Protein AF-A0A0K2AVU0-F1 (afdb_monomer)

Radius of gyration: 17.4 Å; Cα contacts (8 Å, |Δi|>4): 287; chains: 1; bounding box: 51×50×39 Å

Mean predicted aligned error: 11.3 Å

pLDDT: mean 70.61, std 18.14, range [23.98, 93.38]

Sequence (186 aa):
MPIPLHVLALHAIKDVVTVTTGELEWSCSDPLDPDARAQLPWGPGVYVWSSRLTHQVLYIGKASGKNGLRSRLSAQELRWVREGHEAVEAGADEAYMADHWESFSRVMVARDAVVWWAPTADAAAARQWERNLLQRAIRETTTVPIVNGGAWWNRSAFWAAARSWAQAAAGRAAARRRADDLAQAA

Foldseek 3Di:
DDDPPPPQFLDAPCVLDVVCPVVWDKDKAQLQPPCSLVPFDQAKWKKFKAQPVRNQTQEIAIDQDNRHPSCVCVVDPSPLLNVLQVVVVVVDDPVNCVVPDDPNSVVCNVRSIIMMMTHDPHSVRRVVVSVVSQLVCLLQGLDHRNDYHDDPPPDVVCPVVSNVVSPVSVVVNVVVVVVVVVVVVD

Secondary structure (DSSP, 8-state):
-PPPTT------HHHHHHTTBTTB--EEE-TT-TTHHHHS-SS-EEEEEEETTT--EEEEEEE-STTHHHHHIIIIIHHHHHHHHHHHHTT--HHHHHHHS-HHHHHHHHTTEEEEEEE-SSHHHHHHHHHHHHHHHHHHH-S--SEE-SSSSSSTHHHHHHHHHHHHHHHHHHHHHHHHHHHH--

Organism: Streptomyces ambofaciens (strain ATCC 23877 / 3486 / DSM 40053 / JCM 4204 / NBRC 12836 / NRRL B-2516) (NCBI:txid278992)

Solvent-accessible surface area (backbone atoms only — not comparable to full-atom values): 10015 Å² total; per-residue (Å²): 132,86,79,71,87,83,76,75,65,79,29,48,46,60,64,61,50,60,78,36,55,91,82,43,70,75,47,77,36,47,43,80,43,91,56,36,60,76,71,42,51,88,38,21,8,31,37,36,33,21,20,65,85,58,25,28,59,37,27,56,32,57,16,54,58,101,54,8,34,25,46,58,42,51,73,46,56,37,54,48,28,29,58,41,47,55,40,47,75,73,65,56,48,74,66,58,51,60,77,75,43,57,74,62,39,48,54,36,38,79,40,51,42,30,38,36,35,25,71,34,97,36,41,66,51,8,55,52,47,33,52,51,50,51,53,45,41,20,40,74,42,34,44,75,50,78,42,80,67,68,82,80,66,87,46,79,79,45,55,61,55,50,51,51,48,16,50,54,25,30,55,53,42,57,53,46,53,55,50,51,55,54,63,74,75,107

Structure (mmCIF, N/CA/C/O backbone):
data_AF-A0A0K2AVU0-F1
#
_entry.id   AF-A0A0K2AVU0-F1
#
loop_
_atom_site.group_PDB
_atom_site.id
_atom_site.type_symbol
_atom_site.label_atom_id
_atom_site.label_alt_id
_atom_site.label_comp_id
_atom_site.label_asym_id
_atom_site.label_entity_id
_atom_site.label_seq_id
_atom_site.pdbx_PDB_ins_code
_atom_site.Cartn_x
_atom_site.Cartn_y
_atom_site.Cartn_z
_atom_site.occupancy
_atom_site.B_iso_or_equiv
_atom_site.auth_seq_id
_atom_site.auth_comp_id
_atom_site.auth_asym_id
_atom_site.auth_atom_id
_atom_site.pdbx_PDB_model_num
ATOM 1 N N . MET A 1 1 ? 5.694 -34.421 2.310 1.00 26.94 1 MET A N 1
ATOM 2 C CA . MET A 1 1 ? 5.007 -33.937 1.092 1.00 26.94 1 MET A CA 1
ATOM 3 C C . MET A 1 1 ? 5.165 -32.427 1.023 1.00 26.94 1 MET A C 1
ATOM 5 O O . MET A 1 1 ? 4.922 -31.792 2.045 1.00 26.94 1 MET A O 1
ATOM 9 N N . PRO A 1 2 ? 5.637 -31.853 -0.096 1.00 27.27 2 PRO A N 1
ATOM 10 C CA . PRO A 1 2 ? 5.811 -30.411 -0.207 1.00 27.27 2 PRO A CA 1
ATOM 11 C C . PRO A 1 2 ? 4.429 -29.758 -0.290 1.00 27.27 2 PRO A C 1
ATOM 13 O O . PRO A 1 2 ? 3.583 -30.191 -1.066 1.00 27.27 2 PRO A O 1
ATOM 16 N N . ILE A 1 3 ? 4.185 -28.749 0.544 1.00 23.98 3 ILE A N 1
ATOM 17 C CA . ILE A 1 3 ? 2.967 -27.940 0.470 1.00 23.98 3 ILE A CA 1
ATOM 18 C C . ILE A 1 3 ? 3.076 -27.127 -0.827 1.00 23.98 3 ILE A C 1
ATOM 20 O O . ILE A 1 3 ? 4.012 -26.330 -0.941 1.00 23.98 3 ILE A O 1
ATOM 24 N N . PRO A 1 4 ? 2.185 -27.313 -1.816 1.00 25.56 4 PRO A N 1
ATOM 25 C CA . PRO A 1 4 ? 2.201 -26.486 -3.009 1.00 25.56 4 PRO A CA 1
ATOM 26 C C . PRO A 1 4 ? 1.945 -25.036 -2.585 1.00 25.56 4 PRO A C 1
ATOM 28 O O . PRO A 1 4 ? 0.904 -24.722 -2.013 1.00 25.56 4 PRO A O 1
ATOM 31 N N . LEU A 1 5 ? 2.889 -24.142 -2.887 1.00 30.84 5 LEU A N 1
ATOM 32 C CA . LEU A 1 5 ? 2.861 -22.696 -2.596 1.00 30.84 5 LEU A CA 1
ATOM 33 C C . LEU A 1 5 ? 1.691 -21.922 -3.252 1.00 30.84 5 LEU A C 1
ATOM 35 O O . LEU A 1 5 ? 1.657 -20.698 -3.205 1.00 30.84 5 LEU A O 1
ATOM 39 N N . HIS A 1 6 ? 0.735 -22.623 -3.864 1.00 27.16 6 HIS A N 1
ATOM 40 C CA . HIS A 1 6 ? -0.289 -22.068 -4.751 1.00 27.16 6 HIS A CA 1
ATOM 41 C C . HIS A 1 6 ? -1.674 -21.967 -4.092 1.00 27.16 6 HIS A C 1
ATOM 43 O O . HIS A 1 6 ? -2.627 -21.539 -4.730 1.00 27.16 6 HIS A O 1
ATOM 49 N N . VAL A 1 7 ? -1.796 -22.303 -2.803 1.00 32.56 7 VAL A N 1
ATOM 50 C CA . VAL A 1 7 ? -3.038 -22.117 -2.033 1.00 32.56 7 VAL A CA 1
ATOM 51 C C . VAL A 1 7 ? -2.737 -21.324 -0.761 1.00 32.56 7 VAL A C 1
ATOM 53 O O . VAL A 1 7 ? -2.891 -21.803 0.357 1.00 32.56 7 VAL A O 1
ATOM 56 N N . LEU A 1 8 ? -2.247 -20.095 -0.922 1.00 37.56 8 LEU A N 1
ATOM 57 C CA . LEU A 1 8 ? -2.143 -19.132 0.177 1.00 37.56 8 LEU A CA 1
ATOM 58 C C . LEU A 1 8 ? -3.193 -18.045 -0.016 1.00 37.56 8 LEU A C 1
ATOM 60 O O . LEU A 1 8 ? -2.922 -16.963 -0.521 1.00 37.56 8 LEU A O 1
ATOM 64 N N . ALA A 1 9 ? -4.408 -18.431 0.366 1.00 43.59 9 ALA A N 1
ATOM 65 C CA . ALA A 1 9 ? -5.482 -17.601 0.883 1.00 43.59 9 ALA A CA 1
ATOM 66 C C . ALA A 1 9 ? -5.596 -16.182 0.285 1.00 43.59 9 ALA A C 1
ATOM 68 O O . ALA A 1 9 ? -5.051 -15.210 0.814 1.00 43.59 9 ALA A O 1
ATOM 69 N N . LEU A 1 10 ? -6.364 -16.089 -0.805 1.00 45.84 10 LEU A N 1
ATOM 70 C CA . LEU A 1 10 ? -6.952 -14.844 -1.297 1.00 45.84 10 LEU A CA 1
ATOM 71 C C . LEU A 1 10 ? -7.710 -14.170 -0.149 1.00 45.84 10 LEU A C 1
ATOM 73 O O . LEU A 1 10 ? -8.676 -14.726 0.368 1.00 45.84 10 LEU A O 1
ATOM 77 N N . HIS A 1 11 ? -7.270 -12.986 0.253 1.00 59.97 11 HIS A N 1
ATOM 78 C CA . HIS A 1 11 ? -7.973 -12.174 1.237 1.00 59.97 11 HIS A CA 1
ATOM 79 C C . HIS A 1 11 ? -7.940 -10.729 0.801 1.00 59.97 11 HIS A C 1
ATOM 81 O O . HIS A 1 11 ? -6.888 -10.231 0.408 1.00 59.97 11 HIS A O 1
ATOM 87 N N . ALA A 1 12 ? -9.092 -10.073 0.861 1.00 63.88 12 ALA A N 1
ATOM 88 C CA . ALA A 1 12 ? -9.264 -8.803 0.201 1.00 63.88 12 ALA A CA 1
ATOM 89 C C . ALA A 1 12 ? -8.833 -7.647 1.101 1.00 63.88 12 ALA A C 1
ATOM 91 O O . ALA A 1 12 ? -9.276 -7.520 2.239 1.00 63.88 12 ALA A O 1
ATOM 92 N N . ILE A 1 13 ? -8.059 -6.722 0.541 1.00 71.19 13 ILE A N 1
ATOM 93 C CA . ILE A 1 13 ? -7.844 -5.381 1.089 1.00 71.19 13 ILE A CA 1
ATOM 94 C C . ILE A 1 13 ? -9.166 -4.695 1.462 1.00 71.19 13 ILE A C 1
ATOM 96 O O . ILE A 1 13 ? -9.207 -3.928 2.419 1.00 71.19 13 ILE A O 1
ATOM 100 N N . LYS A 1 14 ? -10.263 -5.049 0.775 1.00 68.19 14 LYS A N 1
ATOM 101 C CA . LYS A 1 14 ? -11.629 -4.642 1.115 1.00 68.19 14 LYS A CA 1
ATOM 102 C C . LYS A 1 14 ? -11.987 -4.972 2.565 1.00 68.19 14 LYS A C 1
ATOM 104 O O . LYS A 1 14 ? -12.497 -4.098 3.241 1.00 68.19 14 LYS A O 1
ATOM 109 N N . ASP A 1 15 ? -11.630 -6.138 3.099 1.00 67.31 15 ASP A N 1
ATOM 110 C CA . ASP A 1 15 ? -11.948 -6.490 4.493 1.00 67.31 15 ASP A CA 1
ATOM 111 C C . ASP A 1 15 ? -11.179 -5.607 5.492 1.00 67.31 15 ASP A C 1
ATOM 113 O O . ASP A 1 15 ? -11.680 -5.246 6.554 1.00 67.31 15 ASP A O 1
ATOM 117 N N . VAL A 1 16 ? -9.956 -5.198 5.151 1.00 67.50 16 VAL A N 1
ATOM 118 C CA . VAL A 1 16 ? -9.157 -4.299 5.998 1.00 67.50 16 VAL A CA 1
ATOM 119 C C . VAL A 1 16 ? -9.677 -2.858 5.916 1.00 67.50 16 VAL A C 1
ATOM 121 O O . VAL A 1 16 ? -9.813 -2.186 6.944 1.00 67.50 16 VAL A O 1
ATOM 124 N N . VAL A 1 17 ? -10.003 -2.395 4.707 1.00 70.38 17 VAL A N 1
ATOM 125 C CA . VAL A 1 17 ? -10.484 -1.035 4.423 1.00 70.38 17 VAL A CA 1
ATOM 126 C C . VAL A 1 17 ? -11.920 -0.838 4.916 1.00 70.38 17 VAL A C 1
ATOM 128 O O . VAL A 1 17 ? -12.181 0.091 5.678 1.00 70.38 17 VAL A O 1
ATOM 131 N N . THR A 1 18 ? -12.850 -1.733 4.577 1.00 68.38 18 THR A N 1
ATOM 132 C CA . THR A 1 18 ? -14.271 -1.645 4.954 1.00 68.38 18 THR A CA 1
ATOM 133 C C . THR A 1 18 ? -14.454 -1.623 6.469 1.00 68.38 18 THR A C 1
ATOM 135 O O . THR A 1 18 ? -15.204 -0.803 6.985 1.00 68.38 18 THR A O 1
ATOM 138 N N . VAL A 1 19 ? -13.714 -2.441 7.221 1.00 64.44 19 VAL A N 1
ATOM 139 C CA . VAL A 1 19 ? -13.859 -2.499 8.689 1.00 64.44 19 VAL A CA 1
ATOM 140 C C . VAL A 1 19 ? -13.171 -1.309 9.388 1.00 64.44 19 VAL A C 1
ATOM 142 O O . VAL A 1 19 ? -13.307 -1.132 10.596 1.00 64.44 19 VAL A O 1
ATOM 145 N N . THR A 1 20 ? -12.389 -0.498 8.673 1.00 69.75 20 THR A N 1
ATOM 146 C CA . THR A 1 20 ? -11.842 0.777 9.188 1.00 69.75 20 THR A CA 1
ATOM 147 C C . THR A 1 20 ? -12.525 2.001 8.578 1.00 69.75 20 THR A C 1
ATOM 149 O O . THR A 1 20 ? -12.157 3.135 8.885 1.00 69.75 20 THR A O 1
ATOM 152 N N . THR A 1 21 ? -13.536 1.788 7.732 1.00 63.88 21 THR A N 1
ATOM 153 C CA . THR A 1 21 ? -14.297 2.869 7.109 1.00 63.88 21 THR A CA 1
ATOM 154 C C . THR A 1 21 ? -15.079 3.618 8.189 1.00 63.88 21 THR A C 1
ATOM 156 O O . THR A 1 21 ? -15.767 3.001 8.998 1.00 63.88 21 THR A O 1
ATOM 159 N N . GLY A 1 22 ? -14.931 4.944 8.224 1.00 64.69 22 GLY A N 1
ATOM 160 C CA . GLY A 1 22 ? -15.465 5.812 9.283 1.00 64.69 22 GLY A CA 1
ATOM 161 C C . GLY A 1 22 ? -14.443 6.194 10.362 1.00 64.69 22 GLY A C 1
ATOM 162 O O . GLY A 1 22 ? -14.631 7.201 11.035 1.00 64.69 22 GLY A O 1
ATOM 163 N N . GLU A 1 23 ? -13.337 5.452 10.484 1.00 78.31 23 GLU A N 1
ATOM 164 C CA . GLU A 1 23 ? -12.194 5.811 11.344 1.00 78.31 23 GLU A CA 1
ATOM 165 C C . GLU A 1 23 ? -10.996 6.328 10.531 1.00 78.31 23 GLU A C 1
ATOM 167 O O . GLU A 1 23 ? -10.223 7.158 11.011 1.00 78.31 23 GLU A O 1
ATOM 172 N N . LEU A 1 24 ? -10.847 5.842 9.295 1.00 83.12 24 LEU A N 1
ATOM 173 C CA . LEU A 1 24 ? -9.848 6.285 8.329 1.00 83.12 24 LEU A CA 1
ATOM 174 C C . LEU A 1 24 ? -10.499 6.536 6.966 1.00 83.12 24 LEU A C 1
ATOM 176 O O . LEU A 1 24 ? -11.278 5.717 6.472 1.00 83.12 24 LEU A O 1
ATOM 180 N N . GLU A 1 25 ? -10.128 7.652 6.342 1.00 88.25 25 GLU A N 1
ATOM 181 C CA . GLU A 1 25 ? -10.467 7.951 4.952 1.00 88.25 25 GLU A CA 1
ATOM 182 C C . GLU A 1 25 ? -9.377 7.394 4.038 1.00 88.25 25 GLU A C 1
ATOM 184 O O . GLU A 1 25 ? -8.253 7.900 3.986 1.00 88.25 25 GLU A O 1
ATOM 189 N N . TRP A 1 26 ? -9.708 6.306 3.347 1.00 90.56 26 TRP A N 1
ATOM 190 C CA . TRP A 1 26 ? -8.782 5.609 2.466 1.00 90.56 26 TRP A CA 1
ATOM 191 C C . TRP A 1 26 ? -8.831 6.163 1.048 1.00 90.56 26 TRP A C 1
ATOM 193 O O . TRP A 1 26 ? -9.897 6.358 0.471 1.00 90.56 26 TRP A O 1
ATOM 203 N N . SER A 1 27 ? -7.653 6.338 0.466 1.00 92.19 27 SER A N 1
ATOM 204 C CA . SER A 1 27 ? -7.441 6.622 -0.950 1.00 92.19 27 SER A CA 1
ATOM 205 C C . SER A 1 27 ? -6.570 5.532 -1.565 1.00 92.19 27 SER A C 1
ATOM 207 O O . SER A 1 27 ? -5.794 4.881 -0.866 1.00 92.19 27 SER A O 1
ATOM 209 N N . CYS A 1 28 ? -6.702 5.319 -2.871 1.00 92.00 28 CYS A N 1
ATOM 210 C CA . CYS A 1 28 ? -5.888 4.369 -3.622 1.00 92.00 28 CYS A CA 1
ATOM 211 C C . CYS A 1 28 ? -5.047 5.132 -4.639 1.00 92.00 28 CYS A C 1
ATOM 213 O O . CYS A 1 28 ? -5.569 5.996 -5.338 1.00 92.00 28 CYS A O 1
ATOM 215 N N . SER A 1 29 ? -3.771 4.782 -4.739 1.00 91.75 29 SER A N 1
ATOM 216 C CA . SER A 1 29 ? -2.882 5.277 -5.782 1.00 91.75 29 SER A CA 1
ATOM 217 C C . SER A 1 29 ? -2.325 4.104 -6.574 1.00 91.75 29 SER A C 1
ATOM 219 O O . SER A 1 29 ? -1.843 3.112 -6.016 1.00 91.75 29 SER A O 1
ATOM 221 N N . ASP A 1 30 ? -2.414 4.236 -7.890 1.00 91.81 30 ASP A N 1
ATOM 222 C CA . ASP A 1 30 ? -1.833 3.309 -8.845 1.00 91.81 30 ASP A CA 1
ATOM 223 C C . ASP A 1 30 ? -0.370 3.704 -9.095 1.00 91.81 30 ASP A C 1
ATOM 225 O O . ASP A 1 30 ? -0.128 4.846 -9.475 1.00 91.81 30 ASP A O 1
ATOM 229 N N . PRO A 1 31 ? 0.630 2.830 -8.894 1.00 90.06 31 PRO A N 1
ATOM 230 C CA . PRO A 1 31 ? 2.019 3.170 -9.206 1.00 90.06 31 PRO A CA 1
ATOM 231 C C . PRO A 1 31 ? 2.244 3.576 -10.667 1.00 90.06 31 PRO A C 1
ATOM 233 O O . PRO A 1 31 ? 3.187 4.319 -10.945 1.00 90.06 31 PRO A O 1
ATOM 236 N N . LEU A 1 32 ? 1.388 3.107 -11.580 1.00 89.06 32 LEU A N 1
ATOM 237 C CA . LEU A 1 32 ? 1.451 3.420 -13.008 1.00 89.06 32 LEU A CA 1
ATOM 238 C C . LEU A 1 32 ? 0.808 4.768 -13.357 1.00 89.06 32 LEU A C 1
ATOM 240 O O . LEU A 1 32 ? 1.027 5.281 -14.451 1.00 89.06 32 LEU A O 1
ATOM 244 N N . ASP A 1 33 ? 0.048 5.369 -12.438 1.00 90.00 33 ASP A N 1
ATOM 245 C CA . ASP A 1 33 ? -0.502 6.707 -12.628 1.00 90.00 33 ASP A CA 1
ATOM 246 C C . ASP A 1 33 ? 0.622 7.757 -12.464 1.00 90.00 33 ASP A C 1
ATOM 248 O O . ASP A 1 33 ? 1.245 7.842 -11.394 1.00 90.00 33 ASP A O 1
ATOM 252 N N . PRO A 1 34 ? 0.909 8.579 -13.495 1.00 84.38 34 PRO A N 1
ATOM 253 C CA . PRO A 1 34 ? 1.938 9.616 -13.415 1.00 84.38 34 PRO A CA 1
ATOM 254 C C . PRO A 1 34 ? 1.674 10.635 -12.294 1.00 84.38 34 PRO A C 1
ATOM 256 O O . PRO A 1 34 ? 2.626 11.187 -11.729 1.00 84.38 34 PRO A O 1
ATOM 259 N N . ASP A 1 35 ? 0.410 10.826 -11.908 1.00 87.75 35 ASP A N 1
ATOM 260 C CA . ASP A 1 35 ? -0.021 11.771 -10.881 1.00 87.75 35 ASP A CA 1
ATOM 261 C C . ASP A 1 35 ? -0.134 11.148 -9.482 1.00 87.75 35 ASP A C 1
ATOM 263 O O . ASP A 1 35 ? -0.348 11.870 -8.500 1.00 87.75 35 ASP A O 1
ATOM 267 N N . ALA A 1 36 ? 0.105 9.840 -9.328 1.00 88.69 36 ALA A N 1
ATOM 268 C CA . ALA A 1 36 ? 0.019 9.127 -8.047 1.00 88.69 36 ALA A CA 1
ATOM 269 C C . ALA A 1 36 ? 0.806 9.817 -6.923 1.00 88.69 36 ALA A C 1
ATOM 271 O O . ALA A 1 36 ? 0.361 9.927 -5.779 1.00 88.69 36 ALA A O 1
ATOM 272 N N . ARG A 1 37 ? 1.986 10.355 -7.247 1.00 86.81 37 ARG A N 1
ATOM 273 C CA . ARG A 1 37 ? 2.805 11.112 -6.292 1.00 86.81 37 ARG A CA 1
ATOM 274 C C . ARG A 1 37 ? 2.133 12.410 -5.840 1.00 86.81 37 ARG A C 1
ATOM 276 O O . ARG A 1 37 ? 2.280 12.795 -4.677 1.00 86.81 37 ARG A O 1
ATOM 283 N N . ALA A 1 38 ? 1.473 13.113 -6.754 1.00 87.25 38 ALA A N 1
ATOM 284 C CA . ALA A 1 38 ? 0.836 14.397 -6.487 1.00 87.25 38 ALA A CA 1
ATOM 285 C C . ALA A 1 38 ? -0.420 14.246 -5.616 1.00 87.25 38 ALA A C 1
ATOM 287 O O . ALA A 1 38 ? -0.743 15.164 -4.863 1.00 87.25 38 ALA A O 1
ATOM 288 N N . GLN A 1 39 ? -1.065 13.079 -5.649 1.00 89.00 39 GLN A N 1
ATOM 289 C CA . GLN A 1 39 ? -2.234 12.752 -4.826 1.00 89.00 39 GLN A CA 1
ATOM 290 C C . GLN A 1 39 ? -1.878 12.533 -3.347 1.00 89.00 39 GLN A C 1
ATOM 292 O O . GLN A 1 39 ? -2.706 12.741 -2.463 1.00 89.00 39 GLN A O 1
ATOM 297 N N . LEU A 1 40 ? -0.632 12.148 -3.049 1.00 90.56 40 LEU A N 1
ATOM 298 C CA . LEU A 1 40 ? -0.222 11.821 -1.685 1.00 90.56 40 LEU A CA 1
ATOM 299 C C . LEU A 1 40 ? -0.125 13.062 -0.784 1.00 90.56 40 LEU A C 1
ATOM 301 O O . LEU A 1 40 ? 0.467 14.065 -1.192 1.00 90.56 40 LEU A O 1
ATOM 305 N N . PRO A 1 41 ? -0.589 13.005 0.472 1.00 90.00 41 PRO A N 1
ATOM 306 C CA . PRO A 1 41 ? -0.559 14.146 1.378 1.00 90.00 41 PRO A CA 1
ATOM 307 C C . PRO A 1 41 ? 0.829 14.365 2.001 1.00 90.00 41 PRO A C 1
ATOM 309 O O . PRO A 1 41 ? 1.591 13.425 2.262 1.00 90.00 41 PRO A O 1
ATOM 312 N N . TRP A 1 42 ? 1.138 15.625 2.316 1.00 89.81 42 TRP A N 1
ATOM 313 C CA . TRP A 1 42 ? 2.309 16.033 3.107 1.00 89.81 42 TRP A CA 1
ATOM 314 C C . TRP A 1 42 ? 2.046 15.897 4.613 1.00 89.81 42 TRP A C 1
ATOM 316 O O . TRP A 1 42 ? 2.158 16.853 5.373 1.00 89.81 42 TRP A O 1
ATOM 326 N N . GLY A 1 43 ? 1.655 14.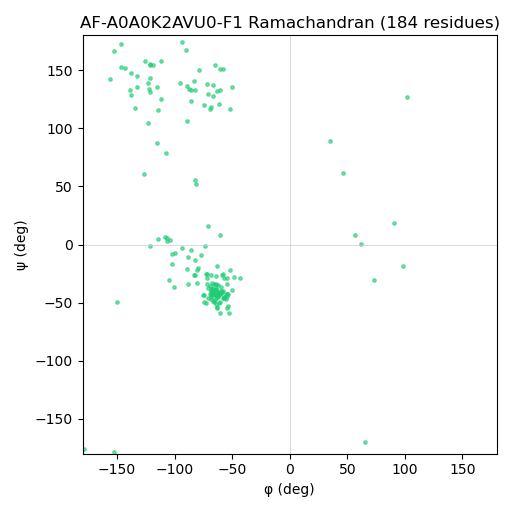706 5.055 1.00 90.25 43 GLY A N 1
ATOM 327 C CA . GLY A 1 43 ? 1.275 14.467 6.445 1.00 90.25 43 GLY A CA 1
ATOM 328 C C . GLY A 1 43 ? 1.500 13.022 6.868 1.00 90.25 43 GLY A C 1
ATOM 329 O O . GLY A 1 43 ? 1.762 12.167 6.014 1.00 90.25 43 GLY A O 1
ATOM 330 N N . PRO A 1 44 ? 1.459 12.737 8.178 1.00 93.38 44 PRO A N 1
ATOM 331 C CA . PRO A 1 44 ? 1.588 11.377 8.659 1.00 93.38 44 PRO A CA 1
ATOM 332 C C . PRO A 1 44 ? 0.410 10.521 8.194 1.00 93.38 44 PRO A C 1
ATOM 334 O O . PRO A 1 44 ? -0.685 11.018 7.938 1.00 93.38 44 PRO A O 1
ATOM 337 N N . GLY A 1 45 ? 0.641 9.218 8.099 1.00 92.75 45 GLY A N 1
ATOM 338 C CA . GLY A 1 45 ? -0.412 8.290 7.723 1.00 92.75 45 GLY A CA 1
ATOM 339 C C . GLY A 1 45 ? 0.042 6.845 7.701 1.00 92.75 45 GLY A C 1
ATOM 340 O O . GLY A 1 45 ? 1.183 6.518 8.044 1.00 92.75 45 GLY A O 1
ATOM 341 N N . VAL A 1 46 ? -0.867 5.982 7.280 1.00 90.94 46 VAL A N 1
ATOM 342 C CA . VAL A 1 46 ? -0.636 4.552 7.080 1.00 90.94 46 VAL A CA 1
ATOM 343 C C . VAL A 1 46 ? -0.937 4.174 5.646 1.00 90.94 46 VAL A C 1
ATOM 345 O O . VAL A 1 46 ? -1.686 4.864 4.959 1.00 90.94 46 VAL A O 1
ATOM 348 N N . TYR A 1 47 ? -0.321 3.095 5.185 1.00 90.62 47 TYR A N 1
ATOM 349 C CA . TYR A 1 47 ? -0.527 2.596 3.840 1.00 90.62 47 TYR A CA 1
ATOM 350 C C . TYR A 1 47 ? -0.432 1.078 3.785 1.00 90.62 47 TYR A C 1
ATOM 352 O O . TYR A 1 47 ? 0.234 0.436 4.602 1.00 90.62 47 TYR A O 1
ATOM 360 N N . VAL A 1 48 ? -1.128 0.514 2.807 1.00 88.50 48 VAL A N 1
ATOM 361 C CA . VAL A 1 48 ? -1.233 -0.912 2.555 1.00 88.50 48 VAL A CA 1
ATOM 362 C C . VAL A 1 48 ? -1.038 -1.151 1.069 1.00 88.50 48 VAL A C 1
ATOM 364 O O . VAL A 1 48 ? -1.835 -0.703 0.250 1.00 88.50 48 VAL A O 1
ATOM 367 N N . TRP A 1 49 ? 0.009 -1.881 0.718 1.00 88.69 49 TRP A N 1
ATOM 368 C CA . TRP A 1 49 ? 0.163 -2.409 -0.627 1.00 88.69 49 TRP A CA 1
ATOM 369 C C . TRP A 1 49 ? -0.651 -3.685 -0.762 1.00 88.69 49 TRP A C 1
ATOM 371 O O . TRP A 1 49 ? -0.576 -4.572 0.095 1.00 88.69 49 TRP A O 1
ATOM 381 N N . SER A 1 50 ? -1.408 -3.788 -1.844 1.00 87.00 50 SER A N 1
ATOM 382 C CA . SER A 1 50 ? -2.225 -4.956 -2.146 1.00 87.00 50 SER A CA 1
ATOM 383 C C . SER A 1 50 ? -2.142 -5.321 -3.616 1.00 87.00 50 SER A C 1
ATOM 385 O O . SER A 1 50 ? -2.074 -4.430 -4.454 1.00 87.00 50 SER A O 1
ATOM 387 N N . SER A 1 51 ? -2.231 -6.606 -3.942 1.00 85.38 51 SER A N 1
ATOM 388 C CA . SER A 1 51 ? -2.362 -7.042 -5.335 1.00 85.38 51 SER A CA 1
ATOM 389 C C . SER A 1 51 ? -3.666 -6.516 -5.936 1.00 85.38 51 SER A C 1
ATOM 391 O O . SER A 1 51 ? -4.728 -6.681 -5.333 1.00 85.38 51 SER A O 1
ATOM 393 N N . ARG A 1 52 ? -3.618 -5.931 -7.132 1.00 84.06 52 ARG A N 1
ATOM 394 C CA . ARG A 1 52 ? -4.815 -5.489 -7.860 1.00 84.06 52 ARG A CA 1
ATOM 395 C C . ARG A 1 52 ? -5.723 -6.665 -8.204 1.00 84.06 52 ARG A C 1
ATOM 397 O O . ARG A 1 52 ? -6.932 -6.573 -8.025 1.00 84.06 52 ARG A O 1
ATOM 404 N N . LEU A 1 53 ? -5.124 -7.775 -8.634 1.00 80.81 53 LEU A N 1
ATOM 405 C CA . LEU A 1 53 ? -5.832 -8.966 -9.105 1.00 80.81 53 LEU A CA 1
ATOM 406 C C . LEU A 1 53 ? -6.459 -9.768 -7.966 1.00 80.81 53 LEU A C 1
ATOM 408 O O . LEU A 1 53 ? -7.619 -10.160 -8.026 1.00 80.81 53 LEU A O 1
ATOM 412 N N . THR A 1 54 ? -5.671 -10.044 -6.929 1.00 76.44 54 THR A N 1
ATOM 413 C CA . THR A 1 54 ? -6.083 -10.956 -5.848 1.00 76.44 54 THR A CA 1
ATOM 414 C C . THR A 1 54 ? -6.576 -10.223 -4.609 1.00 76.44 54 THR A C 1
ATOM 416 O O . THR A 1 54 ? -7.039 -10.856 -3.662 1.00 76.44 54 THR A O 1
ATOM 419 N N . HIS A 1 55 ? -6.434 -8.896 -4.577 1.00 77.44 55 HIS A N 1
ATOM 420 C CA . HIS A 1 55 ? -6.688 -8.050 -3.412 1.00 77.44 55 HIS A CA 1
ATOM 421 C C . HIS A 1 55 ? -5.879 -8.426 -2.162 1.00 77.44 55 HIS A C 1
ATOM 423 O O . HIS A 1 55 ? -6.100 -7.840 -1.105 1.00 77.44 55 HIS A O 1
ATOM 429 N N . GLN A 1 56 ? -4.916 -9.346 -2.281 1.00 77.00 56 GLN A N 1
ATOM 430 C CA . GLN A 1 56 ? -4.070 -9.807 -1.189 1.00 77.00 56 GLN A CA 1
ATOM 431 C C . GLN A 1 56 ? -3.269 -8.650 -0.603 1.00 77.00 56 GLN A C 1
ATOM 433 O O . GLN A 1 56 ? -2.621 -7.920 -1.348 1.00 77.00 56 GLN A O 1
ATOM 438 N N . VAL A 1 57 ? -3.253 -8.528 0.725 1.00 79.25 57 VAL A N 1
ATOM 439 C CA . VAL A 1 57 ? -2.365 -7.600 1.437 1.00 79.25 57 VAL A CA 1
ATOM 440 C C . VAL A 1 57 ? -0.914 -8.072 1.309 1.00 79.25 57 VAL A C 1
ATOM 442 O O . VAL A 1 57 ? -0.553 -9.150 1.777 1.00 79.25 57 VAL A O 1
ATOM 445 N N . LEU A 1 58 ? -0.072 -7.247 0.691 1.00 78.81 58 LEU A N 1
ATOM 446 C CA . LEU A 1 58 ? 1.331 -7.549 0.398 1.00 78.81 58 LEU A CA 1
ATOM 447 C C . LEU A 1 58 ? 2.282 -6.890 1.397 1.00 78.81 58 LEU A C 1
ATOM 449 O O . LEU A 1 58 ? 3.292 -7.481 1.770 1.00 78.81 58 LEU A O 1
ATOM 453 N N . TYR A 1 59 ? 1.964 -5.677 1.844 1.00 80.56 59 TYR A N 1
ATOM 454 C CA . TYR A 1 59 ? 2.775 -4.925 2.797 1.00 80.56 59 TYR A CA 1
ATOM 455 C C . TYR A 1 59 ? 1.900 -3.909 3.526 1.00 80.56 59 TYR A C 1
ATOM 457 O O . TYR A 1 59 ? 1.032 -3.291 2.918 1.00 80.56 59 TYR A O 1
ATOM 465 N N . ILE A 1 60 ? 2.152 -3.705 4.817 1.00 83.25 60 ILE A N 1
ATOM 466 C CA . ILE A 1 60 ? 1.550 -2.626 5.610 1.00 83.25 60 ILE A CA 1
ATOM 467 C C . ILE A 1 60 ? 2.688 -1.789 6.175 1.00 83.25 60 ILE A C 1
ATOM 469 O O . ILE A 1 60 ? 3.647 -2.336 6.724 1.00 83.25 60 ILE A O 1
ATOM 473 N N . GLY A 1 61 ? 2.566 -0.470 6.071 1.00 84.75 61 GLY A N 1
ATOM 474 C CA . GLY A 1 61 ? 3.530 0.448 6.649 1.00 84.75 61 GLY A CA 1
ATOM 475 C C . GLY A 1 61 ? 2.908 1.738 7.148 1.00 84.75 61 GLY A C 1
ATOM 476 O O . GLY A 1 61 ? 1.735 2.049 6.938 1.00 84.75 61 GLY A O 1
ATOM 477 N N . LYS A 1 62 ? 3.752 2.511 7.822 1.00 88.31 62 LYS A N 1
ATOM 478 C CA . LYS A 1 62 ? 3.457 3.865 8.291 1.00 88.31 62 LYS A CA 1
ATOM 479 C C . LYS A 1 62 ? 4.388 4.888 7.670 1.00 88.31 62 LYS A C 1
ATOM 481 O O . LYS A 1 62 ? 5.556 4.618 7.382 1.00 88.31 62 LYS A O 1
ATOM 486 N N . ALA A 1 63 ? 3.899 6.111 7.597 1.00 89.44 63 ALA A N 1
ATOM 487 C CA . ALA A 1 63 ? 4.686 7.302 7.373 1.00 89.44 63 ALA A CA 1
ATOM 488 C C . ALA A 1 63 ? 4.587 8.193 8.617 1.00 89.44 63 ALA A C 1
ATOM 490 O O . ALA A 1 63 ? 3.714 9.043 8.721 1.00 89.44 63 ALA A O 1
ATOM 491 N N . SER A 1 64 ? 5.468 7.973 9.598 1.00 80.94 64 SER A N 1
ATOM 492 C CA . SER A 1 64 ? 5.480 8.710 10.877 1.00 80.94 64 SER A CA 1
ATOM 493 C C . SER A 1 64 ? 6.653 9.698 11.015 1.00 80.94 64 SER A C 1
ATOM 495 O O . SER A 1 64 ? 6.907 10.195 12.111 1.00 80.94 64 SER A O 1
ATOM 497 N N . GLY A 1 65 ? 7.448 9.888 9.955 1.00 70.00 65 GLY A N 1
ATOM 498 C CA . GLY A 1 65 ? 8.621 10.774 9.925 1.00 70.00 65 GLY A CA 1
ATOM 499 C C . GLY A 1 65 ? 8.298 12.180 9.406 1.00 70.00 65 GLY A C 1
ATOM 500 O O . GLY A 1 65 ? 7.194 12.417 8.923 1.00 70.00 65 GLY A O 1
ATOM 501 N N . LYS A 1 66 ? 9.284 13.094 9.458 1.00 62.88 66 LYS A N 1
ATOM 502 C CA . LYS A 1 66 ? 9.143 14.536 9.139 1.00 62.88 66 LYS A CA 1
ATOM 503 C C . LYS A 1 66 ? 8.497 14.861 7.784 1.00 62.88 66 LYS A C 1
ATOM 505 O O . LYS A 1 66 ? 7.976 15.956 7.631 1.00 62.88 66 LYS A O 1
ATOM 510 N N . ASN A 1 67 ? 8.511 13.931 6.830 1.00 70.31 67 ASN A N 1
ATOM 511 C CA . ASN A 1 67 ? 8.119 14.206 5.449 1.00 70.31 67 ASN A CA 1
ATOM 512 C C . ASN A 1 67 ? 6.838 13.456 4.994 1.00 70.31 67 ASN A C 1
ATOM 514 O O . ASN A 1 67 ? 6.463 13.540 3.824 1.00 70.31 67 ASN A O 1
ATOM 518 N N . GLY A 1 68 ? 6.166 12.730 5.902 1.00 85.88 68 GLY A N 1
ATOM 519 C CA . GLY A 1 68 ? 4.821 12.176 5.681 1.00 85.88 68 GLY A CA 1
ATOM 520 C C . GLY A 1 68 ? 4.682 11.099 4.592 1.00 85.88 68 GLY A C 1
ATOM 521 O O . GLY A 1 68 ? 5.672 10.556 4.090 1.00 85.88 68 GLY A O 1
ATOM 522 N N . LEU A 1 69 ? 3.430 10.766 4.255 1.00 91.06 69 LEU A N 1
ATOM 523 C CA . LEU A 1 69 ? 3.046 9.771 3.245 1.00 91.06 69 LEU A CA 1
ATOM 524 C C . LEU A 1 69 ? 3.671 10.080 1.891 1.00 91.06 69 LEU A C 1
ATOM 526 O O . LEU A 1 69 ? 4.285 9.190 1.304 1.00 91.06 69 LEU A O 1
ATOM 530 N N . ARG A 1 70 ? 3.601 11.343 1.438 1.00 90.00 70 ARG A N 1
ATOM 531 C CA . ARG A 1 70 ? 4.217 11.743 0.172 1.00 90.00 70 ARG A CA 1
ATOM 532 C C . ARG A 1 70 ? 5.682 11.365 0.146 1.00 90.00 70 ARG A C 1
ATOM 534 O O . ARG A 1 70 ? 6.078 10.644 -0.754 1.00 90.00 70 ARG A O 1
ATOM 541 N N . SER A 1 71 ? 6.500 11.761 1.114 1.00 85.62 71 SER A N 1
ATOM 542 C CA . SER A 1 71 ? 7.919 11.401 1.061 1.00 85.62 71 SER A CA 1
ATOM 543 C C . SER A 1 71 ? 8.172 9.911 1.232 1.00 85.62 71 SER A C 1
ATOM 545 O O . SER A 1 71 ? 9.085 9.411 0.588 1.00 85.62 71 SER A O 1
ATOM 547 N N . ARG A 1 72 ? 7.418 9.202 2.081 1.00 85.69 72 ARG A N 1
ATOM 548 C CA . ARG A 1 72 ? 7.653 7.768 2.292 1.00 85.69 72 ARG A CA 1
ATOM 549 C C . ARG A 1 72 ? 7.373 6.963 1.024 1.00 85.69 72 ARG A C 1
ATOM 551 O O . ARG A 1 72 ? 8.218 6.177 0.620 1.00 85.69 72 ARG A O 1
ATOM 558 N N . LEU A 1 73 ? 6.229 7.210 0.391 1.00 87.12 73 LEU A N 1
ATOM 559 C CA . LEU A 1 73 ? 5.790 6.483 -0.798 1.00 87.12 73 LEU A CA 1
ATOM 560 C C . LEU A 1 73 ? 6.456 6.996 -2.081 1.00 87.12 73 LEU A C 1
ATOM 562 O O . LEU A 1 73 ? 6.744 6.208 -2.975 1.00 87.12 73 LEU A O 1
ATOM 566 N N 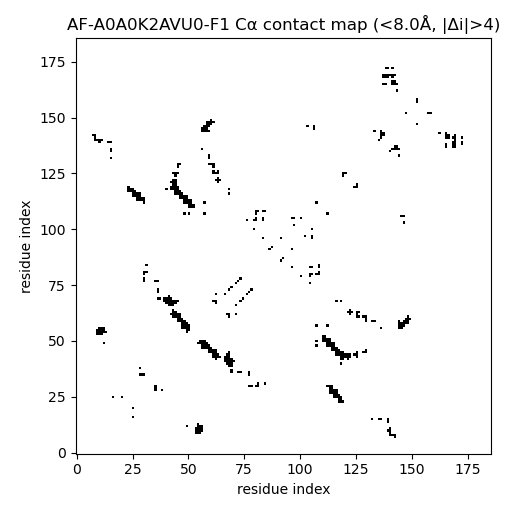. SER A 1 74 ? 6.751 8.299 -2.181 1.00 75.31 74 SER A N 1
ATOM 567 C CA . SER A 1 74 ? 7.342 8.875 -3.400 1.00 75.31 74 SER A CA 1
ATOM 568 C C . SER A 1 74 ? 8.864 8.873 -3.457 1.00 75.31 74 SER A C 1
ATOM 570 O O . SER A 1 74 ? 9.401 8.967 -4.557 1.00 75.31 74 SER A O 1
ATOM 572 N N . ALA A 1 75 ? 9.577 8.774 -2.328 1.00 65.00 75 ALA A N 1
ATOM 573 C CA . ALA A 1 75 ? 11.040 8.781 -2.371 1.00 65.00 75 ALA A CA 1
ATOM 574 C C . ALA A 1 75 ? 11.599 7.561 -3.117 1.00 65.00 75 ALA A C 1
ATOM 576 O O . ALA A 1 75 ? 12.633 7.689 -3.772 1.00 65.00 75 ALA A O 1
ATOM 577 N N . GLN A 1 76 ? 10.935 6.403 -3.026 1.00 67.75 76 GLN A N 1
ATOM 578 C CA . GLN A 1 76 ? 11.444 5.143 -3.578 1.00 67.75 76 GLN A CA 1
ATOM 579 C C . GLN A 1 76 ? 10.327 4.189 -4.022 1.00 67.75 76 GLN A C 1
ATOM 581 O O . GLN A 1 76 ? 10.357 3.730 -5.158 1.00 67.75 76 GLN A O 1
ATOM 586 N N . GLU A 1 77 ? 9.318 3.942 -3.179 1.00 79.81 77 GLU A N 1
ATOM 587 C CA . GLU A 1 77 ? 8.380 2.825 -3.376 1.00 79.81 77 GLU A CA 1
ATOM 588 C C . GLU A 1 77 ? 7.554 2.937 -4.674 1.00 79.81 77 GLU A C 1
ATOM 590 O O . GLU A 1 77 ? 7.618 2.040 -5.507 1.00 79.81 77 GLU A O 1
ATOM 595 N N . LEU A 1 78 ? 6.840 4.045 -4.913 1.00 86.38 78 LEU A N 1
ATOM 596 C CA 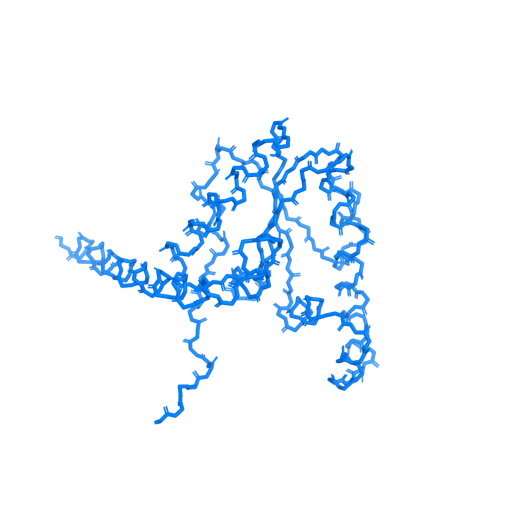. LEU A 1 78 ? 6.033 4.212 -6.136 1.00 86.38 78 LEU A CA 1
ATOM 597 C C . LEU A 1 78 ? 6.885 4.240 -7.410 1.00 86.38 78 LEU A C 1
ATOM 599 O O . LEU A 1 78 ? 6.509 3.654 -8.421 1.00 86.38 78 LEU A O 1
ATOM 603 N N . ARG A 1 79 ? 8.038 4.918 -7.360 1.00 84.69 79 ARG A N 1
ATOM 604 C CA . ARG A 1 79 ? 8.924 5.052 -8.521 1.00 84.69 79 ARG A CA 1
ATOM 605 C C . ARG A 1 79 ? 9.499 3.697 -8.931 1.00 84.69 79 ARG A C 1
ATOM 607 O O . ARG A 1 79 ? 9.419 3.353 -10.100 1.00 84.69 79 ARG A O 1
ATOM 614 N N . TRP A 1 80 ? 10.043 2.938 -7.980 1.00 82.50 80 TRP A N 1
ATOM 615 C CA . TRP A 1 80 ? 10.656 1.641 -8.270 1.00 82.50 80 TRP A CA 1
ATOM 616 C C . TRP A 1 80 ? 9.650 0.604 -8.751 1.00 82.50 80 TRP A C 1
ATOM 618 O O . TRP A 1 80 ? 9.996 -0.231 -9.577 1.00 82.50 80 TRP A O 1
ATOM 628 N N . VAL A 1 81 ? 8.411 0.646 -8.253 1.00 86.25 81 VAL A N 1
ATOM 629 C CA . VAL A 1 81 ? 7.360 -0.245 -8.755 1.00 86.25 81 VAL A CA 1
ATOM 630 C C . VAL A 1 81 ? 6.995 0.117 -10.194 1.00 86.25 81 VAL A C 1
ATOM 632 O O . VAL A 1 81 ? 6.904 -0.780 -11.024 1.00 86.25 81 VAL A O 1
ATOM 635 N N . ARG A 1 82 ? 6.875 1.409 -10.527 1.00 88.06 82 ARG A N 1
ATOM 636 C CA . ARG A 1 82 ? 6.607 1.851 -11.904 1.00 88.06 82 ARG A CA 1
ATOM 637 C C . ARG A 1 82 ? 7.729 1.488 -12.878 1.00 88.06 82 ARG A C 1
ATOM 639 O O . ARG A 1 82 ? 7.459 0.818 -13.865 1.00 88.06 82 ARG A O 1
ATOM 646 N N . GLU A 1 83 ? 8.973 1.867 -12.570 1.00 85.62 83 GLU A N 1
ATOM 647 C CA . GLU A 1 83 ? 10.166 1.477 -13.353 1.00 85.62 83 GLU A CA 1
ATOM 648 C C . GLU A 1 83 ? 10.243 -0.053 -13.499 1.00 85.62 83 GLU A C 1
ATOM 650 O O . GLU A 1 83 ? 10.648 -0.587 -14.529 1.00 85.62 83 GLU A O 1
ATOM 655 N N . GLY A 1 84 ? 9.784 -0.746 -12.455 1.00 83.81 84 GLY A N 1
ATOM 656 C CA . GLY A 1 84 ? 9.550 -2.174 -12.399 1.00 83.81 84 GLY A CA 1
ATOM 657 C C . GLY A 1 84 ? 8.674 -2.716 -13.528 1.00 83.81 84 GLY A C 1
ATOM 658 O O . GLY A 1 84 ? 9.081 -3.580 -14.303 1.00 83.81 84 GLY A O 1
ATOM 659 N N . HIS A 1 85 ? 7.454 -2.194 -13.607 1.00 86.19 85 HIS A N 1
ATOM 660 C CA . HIS A 1 85 ? 6.487 -2.557 -14.637 1.00 86.19 85 HIS A CA 1
ATOM 661 C C . HIS A 1 85 ? 6.970 -2.187 -16.044 1.00 86.19 85 HIS A C 1
ATOM 663 O O . HIS A 1 85 ? 6.893 -3.023 -16.939 1.00 86.19 85 HIS A O 1
ATOM 669 N N . GLU A 1 86 ? 7.536 -0.991 -16.223 1.00 87.44 86 GLU A N 1
ATOM 670 C CA . GLU A 1 86 ? 8.055 -0.521 -17.516 1.00 87.44 86 GLU A CA 1
ATOM 671 C C . GLU A 1 86 ? 9.147 -1.455 -18.070 1.00 87.44 86 GLU A C 1
ATOM 673 O O . GLU A 1 86 ? 9.159 -1.780 -19.257 1.00 87.44 86 GLU A O 1
ATOM 678 N N . ALA A 1 87 ? 10.053 -1.944 -17.219 1.00 84.62 87 ALA A N 1
ATOM 679 C CA . ALA A 1 87 ? 11.095 -2.871 -17.654 1.00 84.62 87 ALA A CA 1
ATOM 680 C C . ALA A 1 87 ? 10.555 -4.281 -17.967 1.00 84.62 87 ALA A C 1
ATOM 682 O O . ALA A 1 87 ? 11.044 -4.907 -18.908 1.00 84.62 87 ALA A O 1
ATOM 683 N N . VAL A 1 88 ? 9.530 -4.770 -17.254 1.00 83.00 88 VAL A N 1
ATOM 684 C CA . VAL A 1 88 ? 8.839 -6.024 -17.622 1.00 83.00 88 VAL A CA 1
ATOM 685 C C . VAL A 1 88 ? 8.164 -5.889 -18.990 1.00 83.00 88 VAL A C 1
ATOM 687 O O . VAL A 1 88 ? 8.301 -6.778 -19.828 1.00 83.00 88 VAL A O 1
ATOM 690 N N . GLU A 1 89 ? 7.484 -4.769 -19.253 1.00 85.62 89 GLU A N 1
ATOM 691 C CA . GLU A 1 89 ? 6.868 -4.486 -20.559 1.00 85.62 89 GLU A CA 1
ATOM 692 C C . GLU A 1 89 ? 7.905 -4.389 -21.687 1.00 85.62 89 GLU A C 1
ATOM 694 O O . GLU A 1 89 ? 7.655 -4.843 -22.803 1.00 85.62 89 GLU A O 1
ATOM 699 N N . ALA A 1 90 ? 9.097 -3.869 -21.385 1.00 86.88 90 ALA A N 1
ATOM 700 C CA . ALA A 1 90 ? 10.230 -3.827 -22.307 1.00 86.88 90 ALA A CA 1
ATOM 701 C C . ALA A 1 90 ? 10.906 -5.198 -22.538 1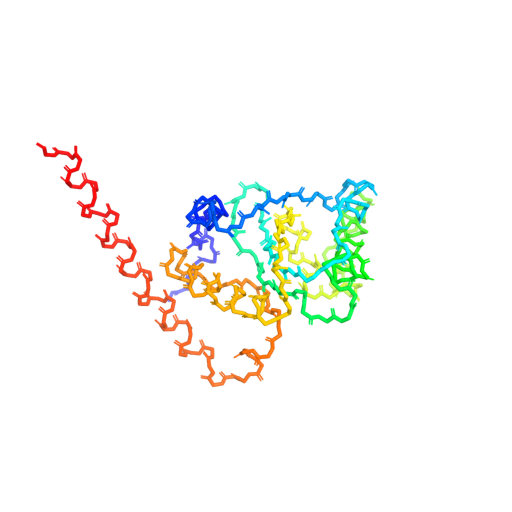.00 86.88 90 ALA A C 1
ATOM 703 O O . ALA A 1 90 ? 11.848 -5.286 -23.327 1.00 86.88 90 ALA A O 1
ATOM 704 N N . GLY A 1 91 ? 10.436 -6.267 -21.883 1.00 83.81 91 GLY A N 1
ATOM 705 C CA . GLY A 1 91 ? 10.922 -7.636 -22.073 1.00 83.81 91 GLY A CA 1
ATOM 706 C C . GLY A 1 91 ? 12.075 -8.043 -21.156 1.00 83.81 91 GLY A C 1
ATOM 707 O O . GLY A 1 91 ? 12.775 -9.008 -21.462 1.00 83.81 91 GLY A O 1
ATOM 708 N N . ALA A 1 92 ? 12.301 -7.328 -20.051 1.00 81.19 92 ALA A N 1
ATOM 709 C CA . ALA A 1 92 ? 13.306 -7.723 -19.074 1.00 81.19 92 ALA A CA 1
ATOM 710 C C . ALA A 1 92 ? 12.917 -9.038 -18.371 1.00 81.19 92 ALA A C 1
ATOM 712 O O . ALA A 1 92 ? 11.764 -9.248 -17.990 1.00 81.19 92 ALA A O 1
ATOM 713 N N . ASP A 1 93 ? 13.894 -9.927 -18.201 1.00 75.50 93 ASP A N 1
ATOM 714 C CA . ASP A 1 93 ? 13.694 -11.257 -17.626 1.00 75.50 93 ASP A CA 1
ATOM 715 C C . ASP A 1 93 ? 13.863 -11.280 -16.099 1.00 75.50 93 ASP A C 1
ATOM 717 O O . ASP A 1 93 ? 14.369 -10.339 -15.486 1.00 75.50 93 ASP A O 1
ATOM 721 N N . GLU A 1 94 ? 13.453 -12.380 -15.457 1.00 66.44 94 GLU A N 1
ATOM 722 C CA . GLU A 1 94 ? 13.511 -12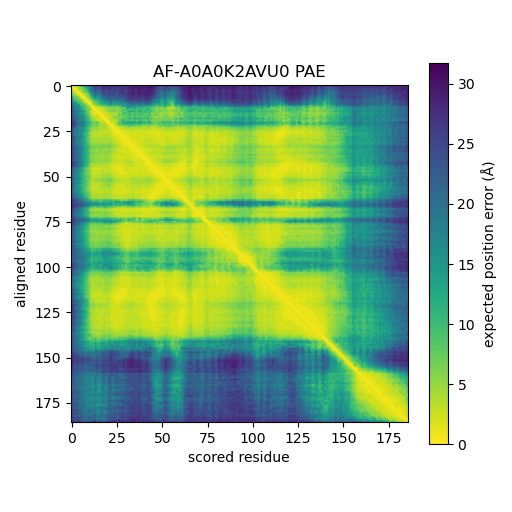.526 -13.995 1.00 66.44 94 GLU A CA 1
ATOM 723 C C . GLU A 1 94 ? 14.918 -12.336 -13.404 1.00 66.44 94 GLU A C 1
ATOM 725 O O . GLU A 1 94 ? 15.031 -11.900 -12.254 1.00 66.44 94 GLU A O 1
ATOM 730 N N . ALA A 1 95 ? 15.976 -12.644 -14.165 1.00 70.94 95 ALA A N 1
ATOM 731 C CA . ALA A 1 95 ? 17.361 -12.474 -13.735 1.00 70.94 95 ALA A CA 1
ATOM 732 C C . ALA A 1 95 ? 17.728 -10.987 -13.668 1.00 70.94 95 ALA A C 1
ATOM 734 O O . ALA A 1 95 ? 18.223 -10.522 -12.639 1.00 70.94 95 ALA A O 1
ATOM 735 N N . TYR A 1 96 ? 17.374 -10.213 -14.696 1.00 71.56 96 TYR A N 1
ATOM 736 C CA . TYR A 1 96 ? 17.527 -8.763 -14.680 1.00 71.56 96 TYR A CA 1
ATOM 737 C C . TYR A 1 96 ? 16.754 -8.135 -13.510 1.00 71.56 96 TYR A C 1
ATOM 739 O O . TYR A 1 96 ? 17.323 -7.332 -12.767 1.00 71.56 96 TYR A O 1
ATOM 747 N N . MET A 1 97 ? 15.494 -8.540 -13.277 1.00 66.00 97 MET A N 1
ATOM 748 C CA . MET A 1 97 ? 14.700 -8.034 -12.140 1.00 66.00 97 MET A CA 1
ATOM 749 C C . MET A 1 97 ? 15.370 -8.351 -10.792 1.00 66.00 97 MET A C 1
ATOM 751 O O . MET A 1 97 ? 15.260 -7.574 -9.842 1.00 66.00 97 MET A O 1
ATOM 755 N N . ALA A 1 98 ? 16.009 -9.522 -10.680 1.00 64.75 98 ALA A N 1
ATOM 756 C CA . ALA A 1 98 ? 16.634 -9.993 -9.450 1.00 64.75 98 ALA A CA 1
ATOM 757 C C . ALA A 1 98 ? 17.898 -9.217 -9.080 1.00 64.75 98 ALA A C 1
ATOM 759 O O . ALA A 1 98 ? 18.095 -8.951 -7.893 1.00 64.75 98 ALA A O 1
ATOM 760 N N . ASP A 1 99 ? 18.695 -8.841 -10.078 1.00 63.78 99 ASP A N 1
ATOM 761 C CA . ASP A 1 99 ? 19.948 -8.110 -9.888 1.00 63.78 99 ASP A CA 1
ATOM 762 C C . ASP A 1 99 ? 19.735 -6.599 -9.714 1.00 63.78 99 ASP A C 1
ATOM 764 O O . ASP A 1 99 ? 20.543 -5.932 -9.067 1.00 63.78 99 ASP A O 1
ATOM 768 N N . HIS A 1 100 ? 18.646 -6.051 -10.265 1.00 61.94 100 HIS A N 1
ATOM 769 C CA . HIS A 1 100 ? 18.449 -4.600 -10.349 1.00 61.94 100 HIS A CA 1
ATOM 770 C C . HIS A 1 100 ? 17.489 -4.025 -9.307 1.00 61.94 100 HIS A C 1
ATOM 772 O O . HIS A 1 100 ? 17.518 -2.813 -9.077 1.00 61.94 100 HIS A O 1
ATOM 778 N N . TRP A 1 101 ? 16.665 -4.847 -8.646 1.00 66.00 101 TRP A N 1
ATOM 779 C CA . TRP A 1 101 ? 15.671 -4.343 -7.696 1.00 66.00 101 TRP A CA 1
ATOM 780 C C . TRP A 1 101 ? 15.635 -5.069 -6.360 1.00 66.00 101 TRP A C 1
ATOM 782 O O . TRP A 1 101 ? 15.744 -6.292 -6.253 1.00 66.00 101 TRP A O 1
ATOM 792 N N . GLU A 1 102 ? 15.365 -4.281 -5.319 1.00 65.50 102 GLU A N 1
ATOM 793 C CA . GLU A 1 102 ? 15.115 -4.789 -3.978 1.00 65.50 102 GLU A CA 1
ATOM 794 C C . GLU A 1 102 ? 13.926 -5.762 -3.959 1.00 65.50 102 GLU A C 1
ATOM 796 O O . GLU A 1 102 ? 12.958 -5.639 -4.719 1.00 65.50 102 GLU A O 1
ATOM 801 N N . SER A 1 103 ? 13.960 -6.716 -3.022 1.00 66.38 103 SER A N 1
ATOM 802 C CA . SER A 1 103 ? 12.916 -7.739 -2.873 1.00 66.38 103 SER A CA 1
ATOM 803 C C . SER A 1 103 ? 11.507 -7.154 -2.719 1.00 66.38 103 SER A C 1
ATOM 805 O O . SER A 1 103 ? 10.545 -7.792 -3.135 1.00 66.38 103 SER A O 1
ATOM 807 N N . PHE A 1 104 ? 11.378 -5.943 -2.161 1.00 72.56 104 PHE A N 1
ATOM 808 C CA . PHE A 1 104 ? 10.104 -5.227 -2.079 1.00 72.56 104 PHE A CA 1
ATOM 809 C C . PHE A 1 104 ? 9.515 -4.953 -3.470 1.00 72.56 104 PHE A C 1
ATOM 811 O O . PHE A 1 104 ? 8.420 -5.426 -3.771 1.00 72.56 104 PHE A O 1
ATOM 818 N N . SER A 1 105 ? 10.247 -4.235 -4.325 1.00 74.56 105 SER A N 1
ATOM 819 C CA . SER A 1 105 ? 9.756 -3.800 -5.638 1.00 74.56 105 SER A CA 1
ATOM 820 C C . SER A 1 105 ? 9.450 -4.995 -6.533 1.00 74.56 105 SER A C 1
ATOM 822 O O . SER A 1 105 ? 8.406 -5.020 -7.175 1.00 74.56 105 SER A O 1
ATOM 824 N N . ARG A 1 106 ? 10.280 -6.047 -6.482 1.00 72.75 106 ARG A N 1
ATOM 825 C CA . ARG A 1 106 ? 10.031 -7.303 -7.209 1.00 72.75 106 ARG A CA 1
ATOM 826 C C . ARG A 1 106 ? 8.691 -7.939 -6.844 1.00 72.75 106 ARG A C 1
ATOM 828 O O . ARG A 1 106 ? 7.949 -8.349 -7.731 1.00 72.75 106 ARG A O 1
ATOM 835 N N . VAL A 1 107 ? 8.370 -8.020 -5.549 1.00 76.44 107 VAL A N 1
ATOM 836 C CA . VAL A 1 107 ? 7.085 -8.572 -5.090 1.00 76.44 107 VAL A CA 1
ATOM 837 C C . VAL A 1 107 ? 5.923 -7.704 -5.560 1.00 76.44 107 VAL A C 1
ATOM 839 O O . VAL A 1 107 ? 4.915 -8.248 -5.998 1.00 76.44 107 VAL A O 1
ATOM 842 N N . MET A 1 108 ? 6.054 -6.379 -5.481 1.00 83.56 108 MET A N 1
ATOM 843 C CA . MET A 1 108 ? 4.986 -5.464 -5.887 1.00 83.56 108 MET A CA 1
ATOM 844 C C . MET A 1 108 ? 4.714 -5.524 -7.394 1.00 83.56 108 MET A C 1
ATOM 846 O O . MET A 1 108 ? 3.555 -5.625 -7.785 1.00 83.56 108 MET A O 1
ATOM 850 N N . VAL A 1 109 ? 5.762 -5.569 -8.221 1.00 82.94 109 VAL A N 1
ATOM 851 C CA . VAL A 1 109 ? 5.652 -5.710 -9.683 1.00 82.94 109 VAL A CA 1
ATOM 852 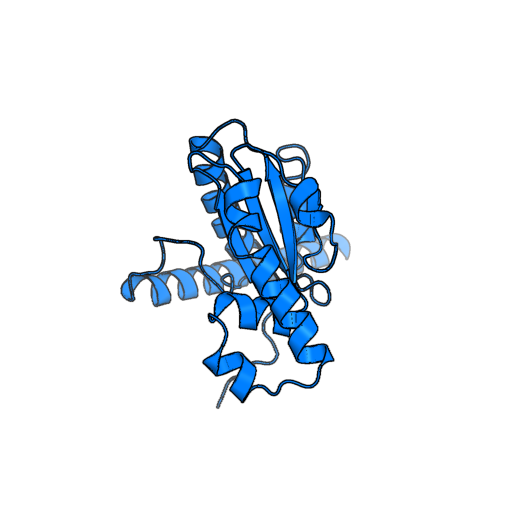C C . VAL A 1 109 ? 5.035 -7.058 -10.055 1.00 82.94 109 VAL A C 1
ATOM 854 O O . VAL A 1 109 ? 4.022 -7.113 -10.747 1.00 82.94 109 VAL A O 1
ATOM 857 N N . ALA A 1 110 ? 5.572 -8.160 -9.520 1.00 79.12 110 ALA A N 1
ATOM 858 C CA . ALA A 1 110 ? 5.091 -9.511 -9.825 1.00 79.12 110 ALA A CA 1
ATOM 859 C C . ALA A 1 110 ? 3.640 -9.768 -9.376 1.00 79.12 110 ALA A C 1
ATOM 861 O O . ALA A 1 110 ? 3.010 -10.731 -9.812 1.00 79.12 110 ALA A O 1
ATOM 862 N N . ARG A 1 111 ? 3.113 -8.950 -8.459 1.00 80.62 111 ARG A N 1
ATOM 863 C CA . ARG A 1 111 ? 1.749 -9.070 -7.927 1.00 80.62 111 ARG A CA 1
ATOM 864 C C . ARG A 1 111 ? 0.794 -8.000 -8.448 1.00 80.62 111 ARG A C 1
ATOM 866 O O . ARG A 1 111 ? -0.346 -7.986 -7.968 1.00 80.62 111 ARG A O 1
ATOM 873 N N . ASP A 1 112 ? 1.240 -7.162 -9.390 1.00 86.19 112 ASP A N 1
ATOM 874 C CA . ASP A 1 112 ? 0.503 -6.002 -9.910 1.00 86.19 112 ASP A CA 1
ATOM 875 C C . ASP A 1 112 ? -0.096 -5.189 -8.755 1.00 86.19 112 ASP A C 1
ATOM 877 O O . ASP A 1 112 ? -1.305 -5.172 -8.516 1.00 86.19 112 ASP A O 1
ATOM 881 N N . ALA A 1 113 ? 0.780 -4.667 -7.899 1.00 88.56 113 ALA A N 1
ATOM 882 C CA . ALA A 1 113 ? 0.370 -4.077 -6.638 1.00 88.56 113 ALA A CA 1
ATOM 883 C C . ALA A 1 113 ? -0.096 -2.623 -6.787 1.00 88.56 113 ALA A C 1
ATOM 885 O O . ALA A 1 113 ? 0.534 -1.809 -7.452 1.00 88.56 113 ALA A O 1
ATOM 886 N N . VAL A 1 114 ? -1.148 -2.278 -6.050 1.00 91.38 114 VAL A N 1
ATOM 887 C CA . VAL A 1 114 ? -1.602 -0.903 -5.804 1.00 91.38 114 VAL A CA 1
ATOM 888 C C . VAL A 1 114 ? -1.394 -0.540 -4.341 1.00 91.38 114 VAL A C 1
ATOM 890 O O . VAL A 1 114 ? -1.339 -1.429 -3.482 1.00 91.38 114 VAL A O 1
ATOM 893 N N . VAL A 1 115 ? -1.313 0.756 -4.036 1.00 91.69 115 VAL A N 1
ATOM 894 C CA . VAL A 1 115 ? -1.177 1.227 -2.656 1.00 91.69 115 VAL A CA 1
ATOM 895 C C . VAL A 1 115 ? -2.424 1.963 -2.192 1.00 91.69 115 VAL A C 1
ATOM 897 O O . VAL A 1 115 ? -2.864 2.943 -2.786 1.00 91.69 115 VAL A O 1
ATOM 900 N N . TRP A 1 116 ? -2.966 1.505 -1.073 1.00 92.25 116 TRP A N 1
ATOM 901 C CA . TRP A 1 116 ? -4.009 2.181 -0.319 1.00 92.25 116 TRP A CA 1
ATOM 902 C C . TRP A 1 116 ? -3.358 2.988 0.786 1.00 92.25 116 TRP A C 1
ATOM 904 O O . TRP A 1 116 ? -2.437 2.502 1.435 1.00 92.25 116 TRP A O 1
ATOM 914 N N . TRP A 1 117 ? -3.822 4.199 1.039 1.00 92.81 117 TRP A N 1
ATOM 915 C CA . TRP A 1 117 ? -3.269 5.046 2.084 1.00 92.81 117 TRP A CA 1
ATOM 916 C C . TRP A 1 117 ? -4.359 5.850 2.776 1.00 92.81 117 TRP A C 1
ATOM 918 O O . TRP A 1 117 ? -5.387 6.167 2.185 1.00 92.81 117 TRP A O 1
ATOM 928 N N . ALA A 1 118 ? -4.113 6.173 4.041 1.00 92.94 118 ALA A N 1
ATOM 929 C CA . ALA A 1 118 ? -4.980 7.015 4.845 1.00 92.94 118 ALA A CA 1
ATOM 930 C C . ALA A 1 118 ? -4.125 7.990 5.670 1.00 92.94 118 ALA A C 1
ATOM 932 O O . ALA A 1 118 ? -3.188 7.550 6.358 1.00 92.94 118 ALA A O 1
ATOM 933 N N . PRO A 1 119 ? -4.408 9.305 5.622 1.00 92.81 119 PRO A N 1
ATOM 934 C CA . PRO A 1 119 ? -3.818 10.258 6.549 1.00 92.81 119 PRO A CA 1
ATOM 935 C C . PRO A 1 119 ? -4.202 9.910 7.989 1.00 92.81 119 PRO A C 1
ATOM 937 O O . PRO A 1 119 ? -5.271 9.368 8.259 1.00 92.81 119 PRO A O 1
ATOM 940 N N . THR A 1 120 ? -3.342 10.259 8.935 1.00 91.88 120 THR A N 1
ATOM 941 C CA . THR A 1 120 ? -3.640 10.150 10.369 1.00 91.88 120 THR A CA 1
ATOM 942 C C . THR A 1 120 ? -3.407 11.490 11.046 1.00 91.88 120 THR A C 1
ATOM 944 O O . THR A 1 120 ? -2.613 12.287 10.554 1.00 91.88 120 THR A O 1
ATOM 947 N N . ALA A 1 121 ? -4.032 11.712 12.205 1.00 91.25 121 ALA A N 1
ATOM 948 C CA . ALA A 1 121 ? -3.905 12.970 12.945 1.00 91.25 121 ALA A CA 1
ATOM 949 C C . ALA A 1 121 ? -2.441 13.349 13.241 1.00 91.25 121 ALA A C 1
ATOM 951 O O . ALA A 1 121 ? -2.045 14.500 13.081 1.00 91.25 121 ALA A O 1
ATOM 952 N N . ASP A 1 122 ? -1.622 12.370 13.636 1.00 91.25 122 ASP A N 1
ATOM 953 C CA . ASP A 1 122 ? -0.213 12.584 13.942 1.00 91.25 122 ASP A CA 1
ATOM 954 C C . ASP A 1 122 ? 0.643 11.319 13.726 1.00 91.25 122 ASP A C 1
ATOM 956 O O . ASP A 1 122 ? 0.184 10.249 13.316 1.00 91.25 122 ASP A O 1
ATOM 960 N N . ALA A 1 123 ? 1.938 11.440 14.014 1.00 88.94 123 ALA A N 1
ATOM 961 C CA . ALA A 1 123 ? 2.892 10.348 13.894 1.00 88.94 123 ALA A CA 1
ATOM 962 C C . ALA A 1 123 ? 2.672 9.211 14.916 1.00 88.94 123 ALA A C 1
ATOM 964 O O . ALA A 1 123 ? 3.116 8.083 14.679 1.00 88.94 123 ALA A O 1
ATOM 965 N N . ALA A 1 124 ? 2.077 9.482 16.079 1.00 87.00 124 ALA A N 1
ATOM 966 C CA . ALA A 1 124 ? 1.769 8.462 17.080 1.00 87.00 124 ALA A CA 1
ATOM 967 C C . ALA A 1 124 ? 0.570 7.618 16.627 1.00 87.00 124 ALA A C 1
ATOM 969 O O . ALA A 1 124 ? 0.654 6.387 16.647 1.00 87.00 124 ALA A O 1
ATOM 970 N N . ALA A 1 125 ? -0.470 8.268 16.104 1.00 85.94 125 ALA A N 1
ATOM 971 C CA . ALA A 1 125 ? -1.612 7.643 15.458 1.00 85.94 125 ALA A CA 1
ATOM 972 C C . ALA A 1 125 ? -1.168 6.765 14.280 1.00 85.94 125 ALA A C 1
ATOM 974 O O . ALA A 1 125 ? -1.546 5.600 14.237 1.00 85.94 125 ALA A O 1
ATOM 975 N N . ALA A 1 126 ? -0.278 7.242 13.400 1.00 88.06 126 ALA A N 1
ATOM 976 C CA . ALA A 1 126 ? 0.276 6.427 12.310 1.00 88.06 126 ALA A CA 1
ATOM 977 C C . ALA A 1 126 ? 0.936 5.124 12.806 1.00 88.06 126 ALA A C 1
ATOM 979 O O . ALA A 1 126 ? 0.743 4.050 12.237 1.00 88.06 126 ALA A O 1
ATOM 980 N N . ARG A 1 127 ? 1.708 5.195 13.901 1.00 82.19 127 ARG A N 1
ATOM 981 C CA . ARG A 1 127 ? 2.345 4.013 14.513 1.00 82.19 127 ARG A CA 1
ATOM 982 C C . ARG A 1 127 ? 1.325 3.058 15.122 1.00 82.19 127 ARG A C 1
ATOM 984 O O . ARG A 1 127 ? 1.521 1.848 15.059 1.00 82.19 127 ARG A O 1
ATOM 991 N N . GLN A 1 128 ? 0.284 3.588 15.759 1.00 78.94 128 GLN A N 1
ATOM 992 C CA . GLN A 1 128 ? -0.774 2.770 16.340 1.00 78.94 128 GLN A CA 1
ATOM 993 C C . GLN A 1 128 ? -1.592 2.080 15.248 1.00 78.94 128 GLN A C 1
ATOM 995 O O . GLN A 1 128 ? -1.823 0.877 15.332 1.00 78.94 128 GLN A O 1
ATOM 1000 N N . TRP A 1 129 ? -1.961 2.818 14.204 1.00 82.12 129 TRP A N 1
ATOM 1001 C CA . TRP A 1 129 ? -2.730 2.299 13.083 1.00 82.12 129 TRP A CA 1
ATOM 1002 C C . TRP A 1 129 ? -1.994 1.210 12.320 1.00 82.12 129 TRP A C 1
ATOM 1004 O O . TRP A 1 129 ? -2.588 0.176 12.048 1.00 82.12 129 TRP A O 1
ATOM 1014 N N . GLU A 1 130 ? -0.698 1.362 12.057 1.00 84.00 130 GLU A N 1
ATOM 1015 C CA . GLU A 1 130 ? 0.096 0.294 11.439 1.00 84.00 130 GLU A CA 1
ATOM 1016 C C . GLU A 1 130 ? 0.049 -0.997 12.269 1.00 84.00 130 GLU A C 1
ATOM 1018 O O . GLU A 1 130 ? -0.199 -2.069 11.720 1.00 84.00 130 GLU A O 1
ATOM 1023 N N . ARG A 1 131 ? 0.212 -0.908 13.598 1.00 74.94 131 ARG A N 1
ATOM 1024 C CA . ARG A 1 131 ? 0.095 -2.081 14.482 1.00 74.94 131 ARG A CA 1
ATOM 1025 C C . ARG A 1 131 ? -1.302 -2.695 14.439 1.00 74.94 131 ARG A C 1
ATOM 1027 O O . ARG A 1 131 ? -1.415 -3.914 14.329 1.00 74.94 131 ARG A O 1
ATOM 1034 N N . ASN A 1 132 ? -2.345 -1.869 14.509 1.00 74.00 132 ASN A N 1
ATOM 1035 C CA . ASN A 1 132 ? -3.735 -2.323 14.468 1.00 74.00 132 ASN A CA 1
ATOM 1036 C C . ASN A 1 132 ? -4.054 -3.014 13.136 1.00 74.00 132 ASN A C 1
ATOM 1038 O O . ASN A 1 132 ? -4.646 -4.090 13.126 1.00 74.00 132 ASN A O 1
ATOM 1042 N N . LEU A 1 133 ? -3.622 -2.428 12.018 1.00 76.50 133 LEU A N 1
ATOM 1043 C CA . LEU A 1 133 ? -3.814 -2.968 10.676 1.00 76.50 133 LEU A CA 1
ATOM 1044 C C . LEU A 1 133 ? -3.029 -4.261 10.475 1.00 76.50 133 LEU A C 1
ATOM 1046 O O . LEU A 1 133 ? -3.572 -5.194 9.901 1.00 76.50 133 LEU A O 1
ATOM 1050 N N . LEU A 1 134 ? -1.803 -4.368 10.993 1.00 74.62 134 LEU A N 1
ATOM 1051 C CA . LEU A 1 134 ? -1.040 -5.620 10.978 1.00 74.62 134 LEU A CA 1
ATOM 1052 C C . LEU A 1 134 ? -1.759 -6.723 11.761 1.00 74.62 134 LEU A C 1
ATOM 1054 O O . LEU A 1 134 ? -1.958 -7.820 11.243 1.00 74.62 134 LEU A O 1
ATOM 1058 N N . GLN A 1 135 ? -2.185 -6.436 12.994 1.00 70.00 135 GLN A N 1
ATOM 1059 C CA . GLN A 1 135 ? -2.927 -7.397 13.814 1.00 70.00 135 GLN A CA 1
ATOM 1060 C C . GLN A 1 135 ? -4.243 -7.806 13.154 1.00 70.00 135 GLN A C 1
ATOM 1062 O O . GLN A 1 135 ? -4.579 -8.989 13.152 1.00 70.00 135 GLN A O 1
ATOM 1067 N N . ARG A 1 136 ? -4.971 -6.847 12.574 1.00 71.75 136 ARG A N 1
ATOM 1068 C CA . ARG A 1 136 ? -6.231 -7.094 11.873 1.00 71.75 136 ARG A CA 1
ATOM 1069 C C . ARG A 1 136 ? -6.009 -7.881 10.588 1.00 71.75 136 ARG A C 1
ATOM 1071 O O . ARG A 1 136 ? -6.680 -8.882 10.401 1.00 71.75 136 ARG A O 1
ATOM 1078 N N . ALA A 1 137 ? -5.043 -7.513 9.753 1.00 70.81 137 ALA A N 1
ATOM 1079 C CA . ALA A 1 137 ? -4.698 -8.274 8.558 1.00 70.81 137 ALA A CA 1
ATOM 1080 C C . ALA A 1 137 ? -4.362 -9.718 8.932 1.00 70.81 137 ALA A C 1
ATOM 1082 O O . ALA A 1 137 ? -4.909 -10.640 8.346 1.00 70.81 137 ALA A O 1
ATOM 1083 N N . ILE A 1 138 ? -3.574 -9.952 9.978 1.00 68.00 138 ILE A N 1
ATOM 1084 C CA . ILE A 1 138 ? -3.297 -11.321 10.414 1.00 68.00 138 ILE A CA 1
ATOM 1085 C C . ILE A 1 138 ? -4.566 -12.013 10.954 1.00 68.00 138 ILE A C 1
ATOM 1087 O O . ILE A 1 138 ? -4.788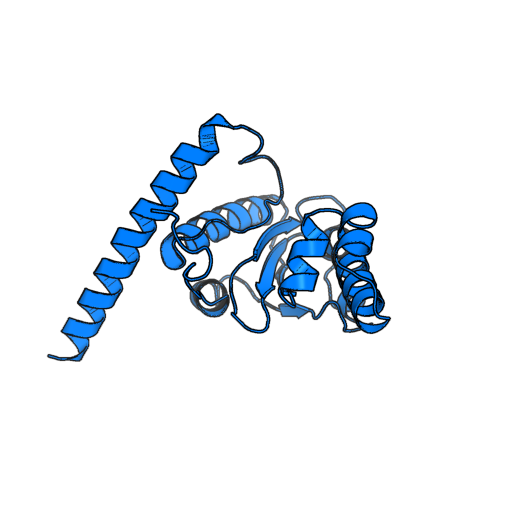 -13.189 10.664 1.00 68.00 138 ILE A O 1
ATOM 1091 N N . ARG A 1 139 ? -5.413 -11.297 11.708 1.00 60.47 139 ARG A N 1
ATOM 1092 C CA . ARG A 1 139 ? -6.676 -11.816 12.258 1.00 60.47 139 ARG A CA 1
ATOM 1093 C C . ARG A 1 139 ? -7.648 -12.265 11.173 1.00 60.47 139 ARG A C 1
ATOM 1095 O O . ARG A 1 139 ? -8.181 -13.363 11.272 1.00 60.47 139 ARG A O 1
ATOM 1102 N N . GLU A 1 140 ? -7.873 -11.412 10.182 1.00 60.84 140 GLU A N 1
ATOM 1103 C CA . GLU A 1 140 ? -8.895 -11.610 9.153 1.00 60.84 140 GLU A CA 1
ATOM 1104 C C . GLU A 1 140 ? -8.357 -12.409 7.959 1.00 60.84 140 GLU A C 1
ATOM 1106 O O . GLU A 1 140 ? -9.075 -13.220 7.377 1.00 60.84 140 GLU A O 1
ATOM 1111 N N . THR A 1 141 ? -7.075 -12.228 7.617 1.00 55.78 141 THR A N 1
ATOM 1112 C CA . THR A 1 141 ? -6.467 -12.824 6.418 1.00 55.78 141 THR A CA 1
ATOM 1113 C C . THR A 1 141 ? -5.600 -14.035 6.683 1.00 55.78 141 THR A C 1
ATOM 1115 O O . THR A 1 141 ? -5.157 -14.677 5.736 1.00 55.78 141 THR A O 1
ATOM 1118 N N . THR A 1 142 ? -5.304 -14.374 7.942 1.00 51.56 142 THR A N 1
ATOM 1119 C CA . THR A 1 142 ? -4.558 -15.599 8.293 1.00 51.56 142 THR A CA 1
ATOM 1120 C C . THR A 1 142 ? -3.126 -15.681 7.744 1.00 51.56 142 THR A C 1
ATOM 1122 O O . THR A 1 142 ? -2.402 -16.652 7.971 1.00 51.56 142 THR A O 1
ATOM 1125 N N . THR A 1 143 ? -2.713 -14.643 7.021 1.00 50.12 143 THR A N 1
ATOM 1126 C CA . THR A 1 143 ? -1.468 -14.525 6.281 1.00 50.12 143 THR A CA 1
ATOM 1127 C C . THR A 1 143 ? -0.710 -13.324 6.819 1.00 50.12 143 THR A C 1
ATOM 1129 O O . THR A 1 143 ? -1.282 -12.319 7.241 1.00 50.12 143 THR A O 1
ATOM 1132 N N . VAL A 1 144 ? 0.608 -13.468 6.879 1.00 56.66 144 VAL A N 1
ATOM 1133 C CA . VAL A 1 144 ? 1.505 -12.377 7.248 1.00 56.66 144 VAL A CA 1
ATOM 1134 C C . VAL A 1 144 ? 1.800 -11.599 5.962 1.00 56.66 144 VAL A C 1
ATOM 1136 O O . VAL A 1 144 ? 2.110 -12.254 4.964 1.00 56.66 144 VAL A O 1
ATOM 1139 N N . PRO A 1 145 ? 1.725 -10.253 5.951 1.00 55.75 145 PRO A N 1
ATOM 1140 C CA . PRO A 1 145 ? 2.128 -9.463 4.791 1.00 55.75 145 PRO A CA 1
ATOM 1141 C C . PRO A 1 145 ? 3.523 -9.875 4.297 1.00 55.75 145 PRO A C 1
ATOM 1143 O O . PRO A 1 145 ? 4.436 -10.090 5.099 1.00 55.75 145 PRO A O 1
ATOM 1146 N N . ILE A 1 146 ? 3.655 -10.023 2.978 1.00 54.78 146 ILE A N 1
ATOM 1147 C CA . ILE A 1 146 ? 4.805 -10.628 2.289 1.00 54.78 146 ILE A CA 1
ATOM 1148 C C . ILE A 1 146 ? 6.090 -9.819 2.505 1.00 54.78 146 ILE A C 1
ATOM 1150 O O . ILE A 1 146 ? 7.166 -10.402 2.634 1.00 54.78 146 ILE A O 1
ATOM 1154 N N . VAL A 1 147 ? 5.987 -8.490 2.590 1.00 51.94 147 VAL A N 1
ATOM 1155 C CA . VAL A 1 147 ? 7.129 -7.602 2.831 1.00 51.94 147 VAL A CA 1
ATOM 1156 C C . VAL A 1 147 ? 6.857 -6.769 4.086 1.00 51.94 147 VAL A C 1
ATOM 1158 O O . VAL A 1 147 ? 5.729 -6.341 4.327 1.00 51.94 147 VAL A O 1
ATOM 1161 N N . ASN A 1 148 ? 7.871 -6.577 4.934 1.00 52.53 148 ASN A N 1
ATOM 1162 C CA . ASN A 1 148 ? 7.683 -6.068 6.295 1.00 52.53 148 ASN A CA 1
ATOM 1163 C C . ASN A 1 148 ? 8.327 -4.689 6.495 1.00 52.53 148 ASN A C 1
ATOM 1165 O O . ASN A 1 148 ? 9.547 -4.537 6.435 1.00 52.53 148 ASN A O 1
ATOM 1169 N N . GLY A 1 149 ? 7.492 -3.688 6.769 1.00 40.03 149 GLY A N 1
ATOM 1170 C CA . GLY A 1 149 ? 7.836 -2.270 6.868 1.00 40.03 149 GLY A CA 1
ATOM 1171 C C . GLY A 1 149 ? 8.429 -1.830 8.194 1.00 40.03 149 GLY A C 1
ATOM 1172 O O . GLY A 1 149 ? 7.974 -0.863 8.797 1.00 40.03 149 GLY A O 1
ATOM 1173 N N . GLY A 1 150 ? 9.468 -2.517 8.652 1.00 40.66 150 GLY A N 1
ATOM 1174 C CA . GLY A 1 150 ? 10.321 -2.008 9.716 1.00 40.66 150 GLY A CA 1
ATOM 1175 C C . GLY A 1 150 ? 10.072 -2.599 11.106 1.00 40.66 150 GLY A C 1
ATOM 1176 O O . GLY A 1 150 ? 9.000 -2.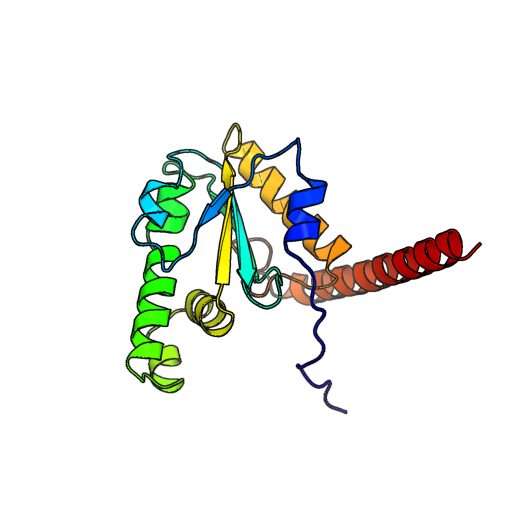540 11.703 1.00 40.66 150 GLY A O 1
ATOM 1177 N N . ALA A 1 151 ? 11.179 -3.082 11.659 1.00 41.31 151 ALA A N 1
ATOM 1178 C CA . ALA A 1 151 ? 11.477 -3.263 13.077 1.00 41.31 151 ALA A CA 1
ATOM 1179 C C . ALA A 1 151 ? 10.789 -4.390 13.868 1.00 41.31 151 ALA A C 1
ATOM 1181 O O . ALA A 1 151 ? 11.444 -4.912 14.766 1.00 41.31 151 ALA A O 1
ATOM 1182 N N . TRP A 1 152 ? 9.563 -4.836 13.577 1.00 36.25 152 TRP A N 1
ATOM 1183 C CA . TRP A 1 152 ? 8.954 -5.904 14.404 1.00 36.25 152 TRP A CA 1
ATOM 1184 C C . TRP A 1 152 ? 9.441 -7.326 14.079 1.00 36.25 152 TRP A C 1
ATOM 1186 O O . TRP A 1 152 ? 9.360 -8.209 14.927 1.00 36.25 152 TRP A O 1
ATOM 1196 N N . TRP A 1 153 ? 10.009 -7.538 12.888 1.00 41.22 153 TRP A N 1
ATOM 1197 C CA . TRP A 1 153 ? 10.342 -8.875 12.375 1.00 41.22 153 TRP A CA 1
ATOM 1198 C C . TRP A 1 153 ? 11.819 -9.098 12.041 1.00 41.22 153 TRP A C 1
ATOM 1200 O O . TRP A 1 153 ? 12.205 -10.222 11.738 1.00 41.22 153 TRP A O 1
ATOM 1210 N N . ASN A 1 154 ? 12.678 -8.085 12.199 1.00 36.59 154 ASN A N 1
ATOM 1211 C CA . ASN A 1 154 ? 14.136 -8.229 12.042 1.00 36.59 154 ASN A CA 1
ATOM 1212 C C . ASN A 1 154 ? 14.805 -9.040 13.174 1.00 36.59 154 ASN A C 1
ATOM 1214 O O . ASN A 1 154 ? 16.018 -8.995 13.349 1.00 36.59 154 ASN A O 1
ATOM 1218 N N . ARG A 1 155 ? 14.032 -9.790 13.964 1.00 41.16 155 ARG A N 1
ATOM 1219 C CA . ARG A 1 155 ? 14.534 -10.725 14.971 1.00 41.16 155 ARG A CA 1
ATOM 1220 C C . ARG A 1 155 ? 13.961 -12.098 14.642 1.00 41.16 155 ARG A C 1
ATOM 1222 O O . ARG A 1 155 ? 12.784 -12.354 14.884 1.00 41.16 155 ARG A O 1
ATOM 1229 N N . SER A 1 156 ? 14.803 -12.965 14.085 1.00 37.75 156 SER A N 1
ATOM 1230 C CA . SER A 1 156 ? 14.511 -14.345 13.660 1.00 37.75 156 SER A CA 1
ATOM 1231 C C . SER A 1 156 ? 13.657 -15.164 14.647 1.00 37.75 156 SER A C 1
ATOM 1233 O O . SER A 1 156 ? 12.869 -16.005 14.220 1.00 37.75 156 SER A O 1
ATOM 1235 N N . ALA A 1 157 ? 13.731 -14.877 15.951 1.00 36.28 157 ALA A N 1
ATOM 1236 C CA . ALA A 1 157 ? 12.936 -15.525 16.997 1.00 36.28 157 ALA A CA 1
ATOM 1237 C C . ALA A 1 157 ? 11.411 -15.292 16.899 1.00 36.28 157 ALA A C 1
ATOM 1239 O O . ALA A 1 157 ? 10.629 -16.138 17.330 1.00 36.28 157 ALA A O 1
ATOM 1240 N N . PHE A 1 158 ? 10.956 -14.177 16.318 1.00 41.38 158 PHE A N 1
ATOM 1241 C CA . PHE A 1 158 ? 9.526 -13.838 16.271 1.00 41.38 158 PHE A CA 1
ATOM 1242 C C . PHE A 1 158 ? 8.797 -14.419 15.062 1.00 41.38 158 PHE A C 1
ATOM 1244 O O . PHE A 1 158 ? 7.568 -14.424 15.032 1.00 41.38 158 PHE A O 1
ATOM 1251 N N . TRP A 1 159 ? 9.526 -14.966 14.089 1.00 43.00 159 TRP A N 1
ATOM 1252 C CA . TRP A 1 159 ? 8.929 -15.490 12.866 1.00 43.00 159 TRP A CA 1
ATOM 1253 C C . TRP A 1 159 ? 8.094 -16.752 13.118 1.00 43.00 159 TRP A C 1
ATOM 1255 O O . TRP A 1 159 ? 6.985 -16.876 12.603 1.00 43.00 159 TRP A O 1
ATOM 1265 N N . ALA A 1 160 ? 8.574 -17.648 13.987 1.00 49.16 160 ALA A N 1
ATOM 1266 C CA . ALA A 1 160 ? 7.816 -18.816 14.433 1.00 49.16 160 ALA A CA 1
ATOM 1267 C C . ALA A 1 160 ? 6.592 -18.417 15.271 1.00 49.16 160 ALA A C 1
ATOM 1269 O O . ALA A 1 160 ? 5.497 -18.929 15.044 1.00 49.16 160 ALA A O 1
ATOM 1270 N N . ALA A 1 161 ? 6.756 -17.465 16.195 1.00 45.88 161 ALA A N 1
ATOM 1271 C CA . ALA A 1 161 ? 5.679 -16.993 17.062 1.00 45.88 161 ALA A CA 1
ATOM 1272 C C . ALA A 1 161 ? 4.562 -16.308 16.267 1.00 45.88 161 ALA A C 1
ATOM 1274 O O . ALA A 1 161 ? 3.385 -16.573 16.491 1.00 45.88 161 ALA A O 1
ATOM 1275 N N . ALA A 1 162 ? 4.912 -15.468 15.300 1.00 47.59 162 ALA A N 1
ATOM 1276 C CA . ALA A 1 162 ? 3.929 -14.731 14.532 1.00 47.59 162 ALA A CA 1
ATOM 1277 C C . ALA A 1 162 ? 3.342 -15.547 13.365 1.00 47.59 162 ALA A C 1
ATOM 1279 O O . ALA A 1 162 ? 2.174 -15.356 13.039 1.00 47.59 162 ALA A O 1
ATOM 1280 N N . ARG A 1 163 ? 4.064 -16.542 12.825 1.00 51.25 163 ARG A N 1
ATOM 1281 C CA . ARG A 1 163 ? 3.471 -17.598 11.984 1.00 51.25 163 ARG A CA 1
ATOM 1282 C C . ARG A 1 163 ? 2.482 -18.454 12.778 1.00 51.25 163 ARG A C 1
ATOM 1284 O O . ARG A 1 163 ? 1.377 -18.679 12.302 1.00 51.25 163 ARG A O 1
ATOM 1291 N N . SER A 1 164 ? 2.846 -18.876 13.990 1.00 50.44 164 SER A N 1
ATOM 1292 C CA . SER A 1 164 ? 1.957 -19.615 14.898 1.00 50.44 164 SER A CA 1
ATOM 1293 C C . SER A 1 164 ? 0.717 -18.790 15.255 1.00 50.44 164 SER A C 1
ATOM 1295 O O . SER A 1 164 ? -0.410 -19.278 15.188 1.00 50.44 164 SER A O 1
ATOM 1297 N N . TRP A 1 165 ? 0.891 -17.495 15.526 1.00 49.69 165 TRP A N 1
ATOM 1298 C CA . TRP A 1 165 ? -0.224 -16.595 15.800 1.00 49.69 165 TRP A CA 1
ATOM 1299 C C . TRP A 1 165 ? -1.119 -16.379 14.574 1.00 49.69 165 TRP A C 1
ATOM 1301 O O . TRP A 1 165 ? -2.340 -16.424 14.713 1.00 49.69 165 TRP A O 1
ATOM 1311 N N . ALA A 1 166 ? -0.539 -16.220 13.379 1.00 48.25 166 ALA A N 1
ATOM 1312 C CA . ALA A 1 166 ? -1.282 -16.125 12.123 1.00 48.25 166 ALA A CA 1
ATOM 1313 C C . ALA A 1 166 ? -2.068 -17.405 11.813 1.00 48.25 166 ALA A C 1
ATOM 1315 O O . ALA A 1 166 ? -3.242 -17.330 11.467 1.00 48.25 166 ALA A O 1
ATOM 1316 N N . GLN A 1 167 ? -1.475 -18.580 12.037 1.00 51.53 167 GLN A N 1
ATOM 1317 C CA . GLN A 1 167 ? -2.147 -19.876 11.907 1.00 51.53 167 GLN A CA 1
ATOM 1318 C C . GLN A 1 167 ? -3.281 -20.043 12.930 1.00 51.53 167 GLN A C 1
ATOM 1320 O O . GLN A 1 167 ? -4.369 -20.508 12.591 1.00 51.53 167 GLN A O 1
ATOM 1325 N N . ALA A 1 168 ? -3.074 -19.618 14.177 1.00 48.25 168 ALA A N 1
ATOM 1326 C CA . ALA A 1 168 ? -4.112 -19.654 15.203 1.00 48.25 168 ALA A CA 1
ATOM 1327 C C . ALA A 1 168 ? -5.255 -18.670 14.897 1.00 48.25 168 ALA A C 1
ATOM 1329 O O . ALA A 1 168 ? -6.426 -18.973 15.124 1.00 48.25 168 ALA A O 1
ATOM 1330 N N . ALA A 1 169 ? -4.928 -17.491 14.368 1.00 45.06 169 ALA A N 1
ATOM 1331 C CA . ALA A 1 169 ? -5.908 -16.537 13.873 1.00 45.06 169 ALA A CA 1
ATOM 1332 C C . ALA A 1 169 ? -6.690 -17.099 12.677 1.00 45.06 169 ALA A C 1
ATOM 1334 O O . ALA A 1 169 ? -7.912 -16.961 12.645 1.00 45.06 169 ALA A O 1
ATOM 1335 N N . ALA A 1 170 ? -6.014 -17.839 11.793 1.00 47.81 170 ALA A N 1
ATOM 1336 C CA . ALA A 1 170 ? -6.625 -18.579 10.697 1.00 47.81 170 ALA A CA 1
ATOM 1337 C C . ALA A 1 170 ? -7.723 -19.522 11.132 1.00 47.81 170 ALA A C 1
ATOM 1339 O O . ALA A 1 170 ? -8.845 -19.453 10.628 1.00 47.81 170 ALA A O 1
ATOM 1340 N N . GLY A 1 171 ? -7.397 -20.377 12.102 1.00 49.94 171 GLY A N 1
ATOM 1341 C CA . GLY A 1 171 ? -8.346 -21.336 12.642 1.00 49.94 171 GLY A CA 1
ATOM 1342 C C . GLY A 1 171 ? -9.588 -20.643 13.199 1.00 49.94 171 GLY A C 1
ATOM 1343 O O . GLY A 1 171 ? -10.704 -21.090 12.953 1.00 49.94 171 GLY A O 1
ATOM 1344 N N . ARG A 1 172 ? -9.414 -19.501 13.881 1.00 53.88 172 ARG A N 1
ATOM 1345 C CA . ARG A 1 172 ? -10.530 -18.722 14.442 1.00 53.88 172 ARG A CA 1
ATOM 1346 C C . ARG A 1 172 ? -11.392 -18.052 13.369 1.00 53.88 172 ARG A C 1
ATOM 1348 O O . ARG A 1 172 ? -12.614 -18.080 13.487 1.00 53.88 172 ARG A O 1
ATOM 1355 N N . ALA A 1 173 ? -10.784 -17.471 12.335 1.00 48.59 173 ALA A N 1
ATOM 1356 C CA . ALA A 1 173 ? -11.514 -16.826 11.242 1.00 48.59 173 ALA A CA 1
ATOM 1357 C C . ALA A 1 173 ? -12.303 -17.842 10.397 1.00 48.59 173 ALA A C 1
ATOM 1359 O O . ALA A 1 173 ? -13.455 -17.596 10.048 1.00 48.59 173 ALA A O 1
ATOM 1360 N N . ALA A 1 174 ? -11.716 -19.009 10.111 1.00 53.59 174 ALA A N 1
ATOM 1361 C CA . ALA A 1 174 ? -12.398 -20.095 9.407 1.00 53.59 174 ALA A CA 1
ATOM 1362 C C . ALA A 1 174 ? -13.568 -20.677 10.222 1.00 53.59 174 ALA A C 1
ATOM 1364 O O . ALA A 1 174 ? -14.617 -20.991 9.663 1.00 53.59 174 ALA A O 1
ATOM 1365 N N . ALA A 1 175 ? -13.409 -20.791 11.545 1.00 55.03 175 ALA A N 1
ATOM 1366 C CA . ALA A 1 175 ? -14.478 -21.242 12.433 1.00 55.03 175 ALA A CA 1
ATOM 1367 C C . ALA A 1 175 ? -15.658 -20.258 12.482 1.00 55.03 175 ALA A C 1
ATOM 1369 O O . ALA A 1 175 ? -16.803 -20.698 12.488 1.00 55.03 175 ALA A O 1
ATOM 1370 N N . ARG A 1 176 ? -15.391 -18.943 12.474 1.00 59.16 176 ARG A N 1
ATOM 1371 C CA . ARG A 1 176 ? -16.449 -17.920 12.422 1.00 59.16 176 ARG A CA 1
ATOM 1372 C C . ARG A 1 176 ? -17.213 -17.921 11.113 1.00 59.16 176 ARG A C 1
ATOM 1374 O O . ARG A 1 176 ? -18.426 -18.003 11.166 1.00 59.16 176 ARG A O 1
ATOM 1381 N N . ARG A 1 177 ? -16.520 -17.930 9.969 1.00 61.81 177 ARG A N 1
ATOM 1382 C CA . ARG A 1 177 ? -17.187 -17.993 8.658 1.00 61.81 177 ARG A CA 1
ATOM 1383 C C . ARG A 1 177 ? -18.141 -19.186 8.567 1.00 61.81 177 ARG A C 1
ATOM 1385 O O . ARG A 1 177 ? -19.295 -19.007 8.220 1.00 61.81 177 ARG A O 1
ATOM 1392 N N . ARG A 1 178 ? -17.713 -20.369 9.029 1.00 59.84 178 ARG A N 1
ATOM 1393 C CA . ARG A 1 178 ? -18.610 -21.535 9.136 1.00 59.84 178 ARG A CA 1
ATOM 1394 C C . ARG A 1 178 ? -19.813 -21.309 10.051 1.00 59.84 178 ARG A C 1
ATOM 1396 O O . ARG A 1 178 ? -20.883 -21.824 9.759 1.00 59.84 178 ARG A O 1
ATOM 1403 N N . ALA A 1 179 ? -19.631 -20.632 11.181 1.00 63.34 179 ALA A N 1
ATOM 1404 C CA . ALA A 1 179 ? -20.725 -20.354 12.106 1.00 63.34 179 ALA A CA 1
ATOM 1405 C C . ALA A 1 179 ? -21.731 -19.355 11.511 1.00 63.34 179 ALA A C 1
ATOM 1407 O O . ALA A 1 179 ? -22.932 -19.552 11.663 1.00 63.34 179 ALA A O 1
ATOM 1408 N N . ASP A 1 180 ? -21.245 -18.338 10.799 1.00 61.84 180 ASP A N 1
ATOM 1409 C CA . ASP A 1 180 ? -22.074 -17.341 10.119 1.00 61.84 180 ASP A CA 1
ATOM 1410 C C . ASP A 1 180 ? -22.847 -17.969 8.944 1.00 61.84 180 ASP A C 1
ATOM 1412 O O . ASP A 1 180 ? -24.050 -17.743 8.817 1.00 61.84 180 ASP A O 1
ATOM 1416 N N . ASP A 1 181 ? -22.201 -18.835 8.152 1.00 65.94 181 ASP A N 1
ATO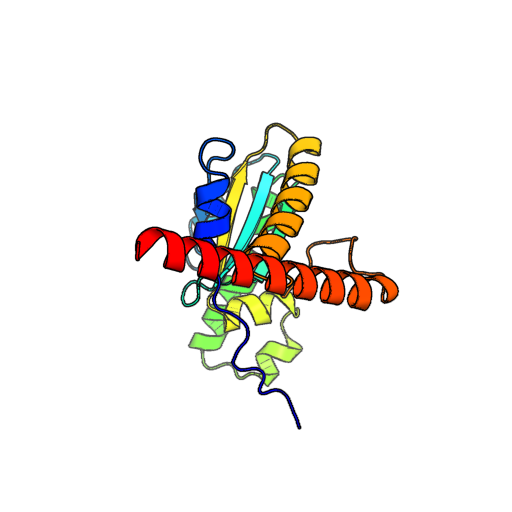M 1417 C CA . ASP A 1 181 ? -22.843 -19.595 7.067 1.00 65.94 181 ASP A CA 1
ATOM 1418 C C . ASP A 1 181 ? -23.972 -20.498 7.601 1.00 65.94 181 ASP A C 1
ATOM 1420 O O . ASP A 1 181 ? -25.044 -20.596 7.007 1.00 65.94 181 ASP A O 1
ATOM 1424 N N . LEU A 1 182 ? -23.753 -21.143 8.754 1.00 68.88 182 LEU A N 1
ATOM 1425 C CA . LEU A 1 182 ? -24.764 -21.971 9.420 1.00 68.88 182 LEU A CA 1
ATOM 1426 C C . LEU A 1 182 ? -25.919 -21.140 9.989 1.00 68.88 182 LEU A C 1
ATOM 1428 O O . LEU A 1 182 ? -27.058 -21.596 9.958 1.00 68.88 182 LEU A O 1
ATOM 1432 N N . ALA A 1 183 ? -25.641 -19.940 10.500 1.00 60.75 183 ALA A N 1
ATOM 1433 C CA . ALA A 1 183 ? -26.661 -19.035 11.019 1.00 60.75 183 ALA A CA 1
ATOM 1434 C C . ALA A 1 183 ? -27.517 -18.404 9.907 1.00 60.75 183 ALA A C 1
ATOM 1436 O O . ALA A 1 183 ? -28.674 -18.088 10.151 1.00 60.75 183 ALA A O 1
ATOM 1437 N N . GLN A 1 184 ? -26.972 -18.230 8.699 1.00 58.03 184 GLN A N 1
ATOM 1438 C CA . GLN A 1 184 ? -27.727 -17.754 7.532 1.00 58.03 184 GLN A CA 1
ATOM 1439 C C . GLN A 1 184 ? -28.553 -18.847 6.844 1.00 58.03 184 GLN A C 1
ATOM 1441 O O . GLN A 1 184 ? -29.499 -18.531 6.126 1.00 58.03 184 GLN A O 1
ATOM 1446 N N . ALA A 1 185 ? -28.193 -20.118 7.027 1.00 60.84 185 ALA A N 1
ATOM 1447 C CA . ALA A 1 185 ? -28.909 -21.256 6.454 1.00 60.84 185 ALA A CA 1
ATOM 1448 C C . ALA A 1 185 ? -30.095 -21.750 7.312 1.00 60.84 185 ALA A C 1
ATOM 1450 O O . ALA A 1 185 ? -30.791 -22.676 6.889 1.00 60.84 185 ALA A O 1
ATOM 1451 N N . ALA A 1 186 ? -30.295 -21.175 8.503 1.00 54.94 186 ALA A N 1
ATOM 1452 C CA . ALA A 1 186 ? -31.333 -21.524 9.477 1.00 54.94 186 ALA A CA 1
ATOM 1453 C C . ALA A 1 186 ? -32.469 -20.491 9.488 1.00 54.94 186 ALA A C 1
ATOM 1455 O O . ALA A 1 186 ? -33.628 -20.917 9.693 1.00 54.94 186 ALA A O 1
#